Protein 4KQI (pdb70)

Structure (mmCIF, N/CA/C/O backbone):
data_4KQI
#
_entry.id   4KQI
#
_cell.length_a   46.753
_cell.length_b   71.278
_cell.length_c   89.444
_cell.angle_alpha   90.000
_cell.angle_beta   90.000
_cell.angle_gamma   90.000
#
_symmetry.space_group_name_H-M   'P 2 21 21'
#
loop_
_entity.id
_entity.type
_entity.pdbx_description
1 polymer 'Nicotinate-nucleotide--dimethylbenzimidazole phosphoribosyltransferase'
2 non-polymer "ALPHA-RIBAZOLE-5'-PHOSPHATE"
3 non-polymer 1,2-ETHANEDIOL
4 non-polymer 'NICOTINIC ACID'
5 water water
#
loop_
_atom_site.group_PDB
_atom_site.id
_atom_site.type_symbol
_atom_site.label_atom_id
_atom_site.label_alt_id
_atom_site.label_comp_id
_atom_site.label_asym_id
_atom_site.label_entity_id
_atom_site.label_seq_id
_atom_site.pdbx_PDB_ins_code
_atom_site.Cartn_x
_atom_site.Cartn_y
_atom_site.Cartn_z
_atom_site.occupancy
_atom_site.B_iso_or_equiv
_atom_site.auth_seq_id
_atom_site.auth_comp_id
_atom_site.auth_asym_id
_atom_site.auth_atom_id
_atom_site.pdbx_PDB_model_num
ATOM 1 N N . THR A 1 3 ? 64.785 23.104 35.429 1.00 42.37 3 THR A N 1
ATOM 2 C CA . THR A 1 3 ? 63.502 22.377 35.266 1.00 31.88 3 THR A CA 1
ATOM 3 C C . THR A 1 3 ? 62.607 22.984 34.182 1.00 29.69 3 THR A C 1
ATOM 4 O O . THR A 1 3 ? 62.791 24.152 33.838 1.00 27.93 3 THR A O 1
ATOM 8 N N . LEU A 1 4 ? 61.556 22.269 33.798 1.00 28.75 4 LEU A N 1
ATOM 9 C CA . LEU A 1 4 ? 60.779 22.738 32.632 1.00 28.43 4 LEU A CA 1
ATOM 10 C C . LEU A 1 4 ? 59.850 23.844 33.154 1.00 29.59 4 LEU A C 1
ATOM 11 O O . LEU A 1 4 ? 59.665 24.883 32.499 1.00 24.37 4 LEU A O 1
ATOM 16 N N . HIS A 1 5 ? 59.307 23.742 34.364 1.00 27.68 5 HIS A N 1
ATOM 17 C CA . HIS A 1 5 ? 58.530 24.807 34.964 1.00 27.24 5 HIS A CA 1
ATOM 18 C C . HIS A 1 5 ? 59.318 26.153 35.050 1.00 22.70 5 HIS A C 1
ATOM 19 O O . HIS A 1 5 ? 58.798 27.233 34.717 1.00 23.53 5 HIS A O 1
ATOM 26 N N . ALA A 1 6 ? 60.563 26.085 35.480 1.00 22.89 6 ALA A N 1
ATOM 27 C CA . ALA A 1 6 ? 61.440 27.225 35.565 1.00 20.53 6 ALA A CA 1
ATOM 28 C C . ALA A 1 6 ? 61.752 27.767 34.186 1.00 21.17 6 ALA A C 1
ATOM 29 O O . ALA A 1 6 ? 61.826 29.018 34.083 1.00 21.29 6 ALA A O 1
ATOM 31 N N . LEU A 1 7 ? 61.939 26.911 33.190 1.00 19.69 7 LEU A N 1
ATOM 32 C CA . LEU A 1 7 ? 62.241 27.395 31.837 1.00 20.89 7 LEU A CA 1
ATOM 33 C C . LEU A 1 7 ? 61.063 28.224 31.354 1.00 19.31 7 LEU A C 1
ATOM 34 O O . LEU A 1 7 ? 61.230 29.351 30.843 1.00 18.99 7 LEU A O 1
ATOM 39 N N . LEU A 1 8 ? 59.852 27.758 31.541 1.00 16.59 8 LEU A N 1
ATOM 40 C CA . LEU A 1 8 ? 58.691 28.363 31.007 1.00 20.56 8 LEU A CA 1
ATOM 41 C C . LEU A 1 8 ? 58.482 29.686 31.690 1.00 17.85 8 LEU A C 1
ATOM 42 O O . LEU A 1 8 ? 58.210 30.724 31.085 1.00 21.78 8 LEU A O 1
ATOM 47 N N . ARG A 1 9 ? 58.656 29.702 33.012 1.00 17.71 9 ARG A N 1
ATOM 48 C CA . ARG A 1 9 ? 58.515 30.886 33.845 1.00 21.08 9 ARG A CA 1
ATOM 49 C C . ARG A 1 9 ? 59.475 32.004 33.404 1.00 21.24 9 ARG A C 1
ATOM 50 O O . ARG A 1 9 ? 59.107 33.191 33.478 1.00 23.70 9 ARG A O 1
ATOM 58 N N . ASP A 1 10 ? 60.682 31.634 33.019 1.00 17.54 10 ASP A N 1
ATOM 59 C CA . ASP A 1 10 ? 61.780 32.582 32.754 1.00 17.82 10 ASP A CA 1
ATOM 60 C C . ASP A 1 10 ? 61.904 33.050 31.296 1.00 15.64 10 ASP A C 1
ATOM 61 O O . ASP A 1 10 ? 62.814 33.756 30.929 1.00 15.66 10 ASP A O 1
ATOM 66 N N . ILE A 1 11 ? 60.904 32.748 30.472 1.00 13.80 11 ILE A N 1
ATOM 67 C CA . ILE A 1 11 ? 60.946 33.286 29.087 1.00 12.38 11 ILE A CA 1
ATOM 68 C C . ILE A 1 11 ? 60.739 34.801 29.266 1.00 12.23 11 ILE A C 1
ATOM 69 O O . ILE A 1 11 ? 59.772 35.243 29.872 1.00 13.75 11 ILE A O 1
ATOM 74 N N . PRO A 1 12 ? 61.599 35.616 28.629 1.00 11.51 12 PRO A N 1
ATOM 75 C CA . PRO A 1 12 ? 61.474 37.039 28.817 1.00 10.82 12 PRO A CA 1
ATOM 76 C C . PRO A 1 12 ? 60.349 37.659 28.061 1.00 11.05 12 PRO A C 1
ATOM 77 O O . PRO A 1 12 ? 59.968 37.179 26.989 1.00 11.24 12 PRO A O 1
ATOM 81 N N . ALA A 1 13 ? 59.746 38.740 28.548 1.00 12.76 13 ALA A N 1
ATOM 82 C CA . ALA A 1 13 ? 58.861 39.569 27.834 1.00 11.34 13 ALA A CA 1
ATOM 83 C C . ALA A 1 13 ? 59.658 40.266 26.698 1.00 10.54 13 ALA A C 1
ATOM 84 O O . ALA A 1 13 ? 60.860 40.566 26.865 1.00 10.80 13 ALA A O 1
ATOM 86 N N . PRO A 1 14 ? 59.065 40.664 25.605 1.00 10.00 14 PRO A N 1
ATOM 87 C CA . PRO A 1 14 ? 59.710 41.553 24.652 1.00 9.87 14 PRO A CA 1
ATOM 88 C C . PRO A 1 14 ? 60.015 42.898 25.228 1.00 11.13 14 PRO A C 1
ATOM 89 O O . PRO A 1 14 ? 59.377 43.369 26.185 1.00 12.85 14 PRO A O 1
ATOM 93 N N . ASP A 1 15 ? 61.028 43.563 24.711 1.00 10.53 15 ASP A N 1
ATOM 94 C CA . ASP A 1 15 ? 61.586 44.792 25.242 1.00 9.93 15 ASP A CA 1
ATOM 95 C C . ASP A 1 15 ? 60.903 45.954 24.567 1.00 11.78 15 ASP A C 1
ATOM 96 O O . ASP A 1 15 ? 61.224 46.334 23.425 1.00 11.21 15 ASP A O 1
ATOM 101 N N . ALA A 1 16 ? 59.948 46.572 25.266 1.00 11.78 16 ALA A N 1
ATOM 102 C CA . ALA A 1 16 ? 59.232 47.664 24.683 1.00 12.04 16 ALA A CA 1
ATOM 103 C C . ALA A 1 16 ? 60.040 48.885 24.394 1.00 11.11 16 ALA A C 1
ATOM 104 O O . ALA A 1 16 ? 59.804 49.579 23.399 1.00 11.91 16 ALA A O 1
ATOM 106 N N . GLU A 1 17 ? 61.069 49.116 25.202 1.00 11.37 17 GLU A N 1
ATOM 107 C CA . GLU A 1 17 ? 61.903 50.285 24.949 1.00 12.40 17 GLU A CA 1
ATOM 108 C C . GLU A 1 17 ? 62.678 50.157 23.670 1.00 10.54 17 GLU A C 1
ATOM 109 O O . GLU A 1 17 ? 62.817 51.069 22.899 1.00 12.15 17 GLU A O 1
ATOM 115 N N . ALA A 1 18 ? 63.230 48.954 23.499 1.00 11.27 18 ALA A N 1
ATOM 116 C CA . ALA A 1 18 ? 63.975 48.689 22.268 1.00 10.62 18 ALA A CA 1
ATOM 117 C C . ALA A 1 18 ? 63.142 48.809 21.014 1.00 11.00 18 ALA A C 1
ATOM 118 O O . ALA A 1 18 ? 63.490 49.307 19.962 1.00 11.79 18 ALA A O 1
ATOM 120 N N . MET A 1 19 ? 61.893 48.324 21.142 1.00 10.96 19 MET A N 1
ATOM 121 C CA . MET A 1 19 ? 60.939 48.429 20.062 1.00 10.71 19 MET A CA 1
ATOM 122 C C . MET A 1 19 ? 60.595 49.872 19.705 1.00 11.71 19 MET A C 1
ATOM 123 O O . MET A 1 19 ? 60.479 50.252 18.555 1.00 12.88 19 MET A O 1
ATOM 128 N N . ALA A 1 20 ? 60.414 50.694 20.735 1.00 12.82 20 ALA A N 1
ATOM 129 C CA . ALA A 1 20 ? 60.121 52.122 20.489 1.00 14.87 20 ALA A CA 1
ATOM 130 C C . ALA A 1 20 ? 61.318 52.808 19.844 1.00 13.41 20 ALA A C 1
ATOM 131 O O . ALA A 1 20 ? 61.115 53.551 18.910 1.00 16.29 20 ALA A O 1
ATOM 133 N N . ARG A 1 21 ? 62.522 52.497 20.263 1.00 13.55 21 ARG A N 1
ATOM 134 C CA . ARG A 1 21 ? 63.697 53.016 19.647 1.00 14.78 21 ARG A CA 1
ATOM 135 C C . ARG A 1 21 ? 63.796 52.558 18.182 1.00 16.35 21 ARG A C 1
ATOM 136 O O . ARG A 1 21 ? 64.070 53.354 17.240 1.00 17.42 21 ARG A O 1
ATOM 144 N N . ALA A 1 22 ? 63.512 51.272 17.925 1.00 14.40 22 ALA A N 1
ATOM 145 C CA . ALA A 1 22 ? 63.517 50.840 16.543 1.00 13.60 22 ALA A CA 1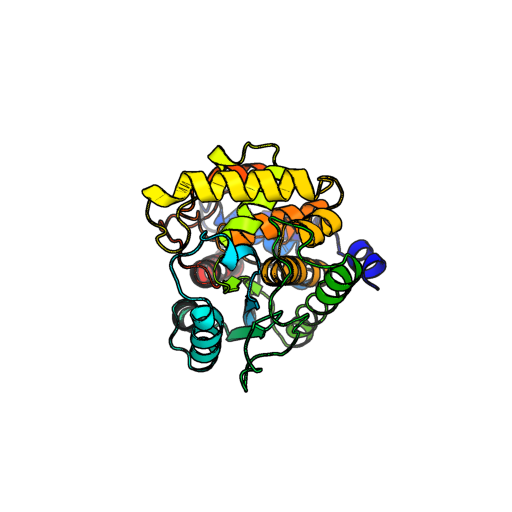
ATOM 146 C C . ALA A 1 22 ? 62.477 51.519 15.678 1.00 13.91 22 ALA A C 1
ATOM 147 O O . ALA A 1 22 ? 62.746 51.894 14.495 1.00 13.44 22 ALA A O 1
ATOM 149 N N . GLN A 1 23 ? 61.250 51.672 16.147 1.00 12.84 23 GLN A N 1
ATOM 150 C CA . GLN A 1 23 ? 60.196 52.338 15.391 1.00 14.67 23 GLN A CA 1
ATOM 151 C C . GLN A 1 23 ? 60.575 53.810 15.073 1.00 17.14 23 GLN A C 1
ATOM 152 O O . GLN A 1 23 ? 60.385 54.216 13.909 1.00 17.69 23 GLN A O 1
ATOM 158 N N . GLN A 1 24 ? 61.175 54.460 16.046 1.00 16.56 24 GLN A N 1
ATOM 159 C CA . GLN A 1 24 ? 61.506 55.858 15.737 1.00 21.31 24 GLN A CA 1
ATOM 160 C C . GLN A 1 24 ? 62.599 55.907 14.686 1.00 21.28 24 GLN A C 1
ATOM 161 O O . GLN A 1 24 ? 62.545 56.738 13.725 1.00 24.58 24 GLN A O 1
ATOM 167 N N . HIS A 1 25 ? 63.561 55.018 14.789 1.00 19.16 25 HIS A N 1
ATOM 168 C CA . HIS A 1 25 ? 64.559 54.885 13.758 1.00 20.12 25 HIS A CA 1
ATOM 169 C C . HIS A 1 25 ? 64.004 54.669 12.378 1.00 20.71 25 HIS A C 1
ATOM 170 O O . HIS A 1 25 ? 64.370 55.322 11.445 1.00 22.88 25 HIS A O 1
ATOM 177 N N . ILE A 1 26 ? 63.106 53.751 12.232 1.00 17.99 26 ILE A N 1
ATOM 178 C CA . ILE A 1 26 ? 62.467 53.373 10.963 1.00 18.36 26 ILE A CA 1
ATOM 179 C C . ILE A 1 26 ? 61.699 54.488 10.323 1.00 24.18 26 ILE A C 1
ATOM 180 O O . ILE A 1 26 ? 61.656 54.637 9.100 1.00 23.31 26 ILE A O 1
ATOM 185 N N . ASP A 1 27 ? 60.955 55.171 11.158 1.00 22.82 27 ASP A N 1
ATOM 186 C CA . ASP A 1 27 ? 60.105 56.237 10.606 1.00 24.11 27 ASP A CA 1
ATOM 187 C C . ASP A 1 27 ? 60.898 57.379 10.001 1.00 26.13 27 ASP A C 1
ATOM 188 O O . ASP A 1 27 ? 60.329 58.021 9.086 1.00 26.75 27 ASP A O 1
ATOM 193 N N . GLY A 1 28 ? 62.178 57.486 10.335 1.00 23.72 28 GLY A N 1
ATOM 194 C CA . GLY A 1 28 ? 63.138 58.514 9.926 1.00 27.03 28 GLY A CA 1
ATOM 195 C C . GLY A 1 28 ? 63.919 58.050 8.721 1.00 27.60 28 GLY A C 1
ATOM 196 O O . GLY A 1 28 ? 64.586 58.874 8.069 1.00 30.51 28 GLY A O 1
ATOM 197 N N . LEU A 1 29 ? 63.664 56.841 8.232 1.00 26.22 29 LEU A N 1
ATOM 198 C CA . LEU A 1 29 ? 64.412 56.370 7.068 1.00 26.38 29 LEU A CA 1
ATOM 199 C C . LEU A 1 29 ? 63.891 56.976 5.737 1.00 25.43 29 LEU A C 1
ATOM 200 O O . LEU A 1 29 ? 62.753 57.465 5.674 1.00 24.47 29 LEU A O 1
ATOM 205 N N . LEU A 1 30 ? 64.745 56.890 4.711 1.00 27.45 30 LEU A N 1
ATOM 206 C CA . LEU A 1 30 ? 64.554 57.493 3.379 1.00 28.12 30 LEU A CA 1
ATOM 207 C C . LEU A 1 30 ? 63.412 56.919 2.543 1.00 26.73 30 LEU A C 1
ATOM 208 O O . LEU A 1 30 ? 63.615 56.368 1.436 1.00 35.67 30 LEU A O 1
ATOM 213 N N . LYS A 1 31 ? 62.165 57.127 2.967 1.00 22.67 31 LYS A N 1
ATOM 214 C CA . LYS A 1 31 ? 61.010 56.533 2.340 1.00 23.54 31 LYS A CA 1
ATOM 215 C C . LYS A 1 31 ? 59.744 57.151 2.903 1.00 23.19 31 LYS A C 1
ATOM 216 O O . LYS A 1 31 ? 59.844 57.676 4.039 1.00 27.19 31 LYS A O 1
ATOM 222 N N . PRO A 1 32 ? 58.564 56.980 2.273 1.00 26.71 32 PRO A N 1
ATOM 223 C CA . PRO A 1 32 ? 57.333 57.378 2.978 1.00 25.98 32 PRO A CA 1
ATOM 224 C C . PRO A 1 32 ? 57.132 56.517 4.227 1.00 32.72 32 PRO A C 1
ATOM 225 O O . PRO A 1 32 ? 57.255 55.292 4.103 1.00 25.90 32 PRO A O 1
ATOM 229 N N . PRO A 1 33 ? 56.834 57.121 5.397 1.00 27.43 33 PRO A N 1
ATOM 230 C CA . PRO A 1 33 ? 56.418 56.318 6.555 1.00 28.79 33 PRO A CA 1
ATOM 231 C C . PRO A 1 33 ? 55.419 55.197 6.232 1.00 25.51 33 PRO A C 1
ATOM 232 O O . PRO A 1 33 ? 54.391 55.368 5.535 1.00 23.53 33 PRO A O 1
ATOM 236 N N . GLY A 1 34 ? 55.789 54.002 6.685 1.00 23.55 34 GLY A N 1
ATOM 237 C CA . GLY A 1 34 ? 54.978 52.800 6.569 1.00 22.09 34 GLY A CA 1
ATOM 238 C C . GLY A 1 34 ? 55.138 52.056 5.240 1.00 22.65 34 GLY A C 1
ATOM 239 O O . GLY A 1 34 ? 54.590 50.970 5.049 1.00 21.59 34 GLY A O 1
ATOM 240 N N . SER A 1 35 ? 55.900 52.602 4.296 1.00 22.57 35 SER A N 1
ATOM 241 C CA . SER A 1 35 ? 55.812 52.052 2.946 1.00 19.27 35 SER A CA 1
ATOM 242 C C . SER A 1 35 ? 56.546 50.744 2.827 1.00 19.90 35 SER A C 1
ATOM 243 O O . SER A 1 35 ? 56.190 50.041 1.891 1.00 18.39 35 SER A O 1
ATOM 246 N N . LEU A 1 36 ? 57.448 50.367 3.744 1.00 18.30 36 LEU A N 1
ATOM 247 C CA . LEU A 1 36 ? 58.012 49.005 3.680 1.00 21.25 36 LEU A CA 1
ATOM 248 C C . LEU A 1 36 ? 57.206 47.987 4.393 1.00 16.36 36 LEU A C 1
ATOM 249 O O . LEU A 1 36 ? 57.698 46.811 4.587 1.00 17.52 36 LEU A O 1
ATOM 254 N N . GLY A 1 37 ? 56.042 48.383 4.865 1.00 17.25 37 GLY A N 1
ATOM 255 C CA . GLY A 1 37 ? 55.061 47.435 5.211 1.00 17.66 37 GLY A CA 1
ATOM 256 C C . GLY A 1 37 ? 55.593 46.492 6.250 1.00 20.26 37 GLY A C 1
ATOM 257 O O . GLY A 1 37 ? 56.045 46.863 7.321 1.00 17.15 37 GLY A O 1
ATOM 258 N N . ARG A 1 38 ? 55.461 45.204 5.972 1.00 16.54 38 ARG A N 1
ATOM 259 C CA . ARG A 1 38 ? 55.739 44.191 7.009 1.00 14.70 38 ARG A CA 1
ATOM 260 C C . ARG A 1 38 ? 57.183 44.032 7.184 1.00 13.93 38 ARG A C 1
ATOM 261 O O . ARG A 1 38 ? 57.590 43.436 8.217 1.00 14.98 38 ARG A O 1
ATOM 269 N N . LEU A 1 39 ? 58.105 44.497 6.392 1.00 13.37 39 LEU A N 1
ATOM 270 C CA . LEU A 1 39 ? 59.464 44.585 6.730 1.00 13.66 39 LEU A CA 1
ATOM 271 C C . LEU A 1 39 ? 59.713 45.442 7.936 1.00 13.78 39 LEU A C 1
ATOM 272 O O . LEU A 1 39 ? 60.611 45.187 8.749 1.00 13.83 39 LEU A O 1
ATOM 277 N N . GLU A 1 40 ? 59.021 46.563 8.032 1.00 12.46 40 GLU A N 1
ATOM 278 C CA . GLU A 1 40 ? 59.099 47.471 9.143 1.00 12.05 40 GLU A CA 1
ATOM 279 C C . GLU A 1 40 ? 58.627 46.775 10.403 1.00 11.85 40 GLU A C 1
ATOM 280 O O . GLU A 1 40 ? 59.310 46.860 11.443 1.00 11.85 40 GLU A O 1
ATOM 286 N N . THR A 1 41 ? 57.445 46.181 10.364 1.00 11.13 41 THR A N 1
ATOM 287 C CA . THR A 1 41 ? 56.916 45.527 11.539 1.00 11.16 41 THR A CA 1
ATOM 288 C C . THR A 1 41 ? 57.859 44.399 11.961 1.00 11.70 41 THR A C 1
ATOM 289 O O . THR A 1 41 ? 58.014 44.160 13.187 1.00 11.40 41 THR A O 1
ATOM 293 N N . LEU A 1 42 ? 58.415 43.636 11.058 1.00 10.23 42 LEU A N 1
ATOM 294 C CA . LEU A 1 42 ? 59.331 42.551 11.405 1.00 9.84 42 LEU A CA 1
ATOM 295 C C . LEU A 1 42 ? 60.591 43.098 12.058 1.00 10.84 42 LEU A C 1
ATOM 296 O O . LEU A 1 42 ? 61.018 42.539 13.072 1.00 9.45 42 LEU A O 1
ATOM 301 N N . ALA A 1 43 ? 61.154 44.202 11.560 1.00 9.71 43 ALA A N 1
ATOM 302 C CA . ALA A 1 43 ? 62.309 44.752 12.197 1.00 10.31 43 ALA A CA 1
ATOM 303 C C . ALA A 1 43 ? 62.006 45.142 13.657 1.00 9.91 43 ALA A C 1
ATOM 304 O O . ALA A 1 43 ? 62.838 44.931 14.551 1.00 10.38 43 ALA A O 1
ATOM 306 N N . VAL A 1 44 ? 60.864 45.776 13.883 1.00 9.85 44 VAL A N 1
ATOM 307 C CA . VAL A 1 44 ? 60.508 46.165 15.254 1.00 10.01 44 VAL A CA 1
ATOM 308 C C . VAL A 1 44 ? 60.293 44.921 16.120 1.00 8.95 44 VAL A C 1
ATOM 309 O O . VAL A 1 44 ? 60.712 44.865 17.305 1.00 9.98 44 VAL A O 1
ATOM 313 N N . GLN A 1 45 ? 59.640 43.918 15.582 1.00 8.55 45 GLN A N 1
ATOM 314 C CA . GLN A 1 45 ? 59.453 42.649 16.301 1.00 9.84 45 GLN A CA 1
ATOM 315 C C . GLN A 1 45 ? 60.765 42.069 16.762 1.00 8.48 45 GLN A C 1
ATOM 316 O O . GLN A 1 45 ? 60.961 41.690 17.924 1.00 8.94 45 GLN A O 1
ATOM 322 N N . LEU A 1 46 ? 61.738 41.995 15.861 1.00 8.95 46 LEU A N 1
ATOM 323 C CA . LEU A 1 46 ? 63.083 41.483 16.141 1.00 8.76 46 LEU A CA 1
ATOM 324 C C . LEU A 1 46 ? 63.759 42.402 17.178 1.00 10.35 46 LEU A C 1
ATOM 325 O O . LEU A 1 46 ? 64.355 41.864 18.122 1.00 8.87 46 LEU A O 1
ATOM 330 N N . ALA A 1 47 ? 63.599 43.709 17.089 1.00 9.04 47 ALA A N 1
ATOM 331 C CA . ALA A 1 47 ? 64.262 44.588 18.050 1.00 9.45 47 ALA A CA 1
ATOM 332 C C . ALA A 1 47 ? 63.831 44.315 19.445 1.00 9.94 47 ALA A C 1
ATOM 333 O O . ALA A 1 47 ? 64.608 44.605 20.416 1.00 11.14 47 ALA A O 1
ATOM 335 N N . GLY A 1 48 ? 62.603 43.855 19.626 1.00 9.77 48 GLY A N 1
ATOM 336 C CA . GLY A 1 48 ? 62.183 43.564 20.970 1.00 9.91 48 GLY A CA 1
ATOM 337 C C . GLY A 1 48 ? 62.599 42.265 21.531 1.00 9.92 48 GLY A C 1
ATOM 338 O O . GLY A 1 48 ? 62.337 41.981 22.712 1.00 10.46 48 GLY A O 1
ATOM 339 N N . MET A 1 49 ? 63.232 41.372 20.792 1.00 8.85 49 MET A N 1
ATOM 340 C CA . MET A 1 49 ? 63.629 40.047 21.263 1.00 8.16 49 MET A CA 1
ATOM 341 C C . MET A 1 49 ? 64.957 40.174 22.041 1.00 8.24 49 MET A C 1
ATOM 342 O O . MET A 1 49 ? 65.968 40.578 21.450 1.00 9.13 49 MET A O 1
ATOM 347 N N . PRO A 1 50 ? 64.979 39.930 23.352 1.00 8.68 50 PRO A N 1
ATOM 348 C CA . PRO A 1 50 ? 66.172 40.275 24.156 1.00 9.58 50 PRO A CA 1
ATOM 349 C C . PRO A 1 50 ? 67.450 39.624 23.753 1.00 9.91 50 PRO A C 1
ATOM 350 O O . PRO A 1 50 ? 68.534 40.221 24.005 1.00 11.42 50 PRO A O 1
ATOM 354 N N . GLY A 1 51 ? 67.420 38.494 23.111 1.00 8.84 51 GLY A N 1
ATOM 355 C CA . GLY A 1 51 ? 68.643 37.862 22.665 1.00 8.73 51 GLY A CA 1
ATOM 356 C C . GLY A 1 51 ? 69.275 38.585 21.499 1.00 9.66 51 GLY A C 1
ATOM 357 O O . GLY A 1 51 ? 70.438 38.214 21.189 1.00 10.52 51 GLY A O 1
ATOM 358 N N . LEU A 1 52 ? 68.606 39.493 20.827 1.00 8.61 52 LEU A N 1
ATOM 359 C CA . LEU A 1 52 ? 69.148 40.284 19.741 1.00 8.74 52 LEU A CA 1
ATOM 360 C C . LEU A 1 52 ? 69.728 41.582 20.265 1.00 10.22 52 LEU A C 1
ATOM 361 O O . LEU A 1 52 ? 70.119 42.394 19.406 1.00 12.61 52 LEU A O 1
ATOM 366 N N . ASN A 1 53 ? 69.753 41.807 21.578 1.00 11.73 53 ASN A N 1
ATOM 367 C CA . ASN A 1 53 ? 70.631 42.923 22.055 1.00 13.96 53 ASN A CA 1
ATOM 368 C C . ASN A 1 53 ? 70.115 44.260 21.580 1.00 16.07 53 ASN A C 1
ATOM 369 O O . ASN A 1 53 ? 70.873 45.223 21.196 1.00 19.73 53 ASN A O 1
ATOM 374 N N . GLY A 1 54 ? 68.821 44.413 21.458 1.00 13.67 54 GLY A N 1
ATOM 375 C CA . GLY A 1 54 ? 68.201 45.700 21.269 1.00 15.80 54 GLY A CA 1
ATOM 376 C C . GLY A 1 54 ? 68.161 46.193 19.893 1.00 17.14 54 GLY A C 1
ATOM 377 O O . GLY A 1 54 ? 67.868 47.369 19.670 1.00 19.28 54 GLY A O 1
ATOM 378 N N . THR A 1 55 ? 68.454 45.350 18.900 1.00 16.53 55 THR A N 1
ATOM 379 C CA . THR A 1 55 ? 68.486 45.815 17.517 1.00 18.73 55 THR A CA 1
ATOM 380 C C . THR A 1 55 ? 68.118 44.627 16.635 1.00 15.54 55 THR A C 1
ATOM 381 O O . THR A 1 55 ? 68.500 43.491 16.957 1.00 17.73 55 THR A O 1
ATOM 385 N N . PRO A 1 56 ? 67.542 44.869 15.449 1.00 14.05 56 PRO A N 1
ATOM 386 C CA . PRO A 1 56 ? 67.350 43.776 14.525 1.00 14.51 56 PRO A CA 1
ATOM 387 C C . PRO A 1 56 ? 68.631 43.315 13.914 1.00 13.08 56 PRO A C 1
ATOM 388 O O . PRO A 1 56 ? 69.347 44.134 13.282 1.00 16.22 56 PRO A O 1
ATOM 392 N N . GLN A 1 57 ? 69.039 42.100 14.121 1.00 12.05 57 GLN A N 1
ATOM 393 C CA . GLN A 1 57 ? 70.271 41.603 13.567 1.00 12.30 57 GLN A CA 1
ATOM 394 C C . GLN A 1 57 ? 70.187 40.112 13.426 1.00 13.08 57 GLN A C 1
ATOM 395 O O . GLN A 1 57 ? 69.405 39.504 14.039 1.00 12.16 57 GLN A O 1
ATOM 401 N N . VAL A 1 58 ? 70.989 39.575 12.523 1.00 13.34 58 VAL A N 1
ATOM 402 C CA . VAL A 1 58 ? 71.155 38.164 12.279 1.00 12.49 58 VAL A CA 1
ATOM 403 C C . VAL A 1 58 ? 72.622 37.818 12.265 1.00 15.01 58 VAL A C 1
ATOM 404 O O . VAL A 1 58 ? 73.396 38.394 11.482 1.00 18.40 58 VAL A O 1
ATOM 408 N N . GLY A 1 59 ? 72.956 36.874 13.081 1.00 12.74 59 GLY A N 1
ATOM 409 C CA . GLY A 1 59 ? 74.317 36.294 13.052 1.00 14.00 59 GLY A CA 1
ATOM 410 C C . GLY A 1 59 ? 74.273 34.943 12.359 1.00 13.45 59 GLY A C 1
ATOM 411 O O . GLY A 1 59 ? 73.980 34.873 11.176 1.00 14.91 59 GLY A O 1
ATOM 412 N N . GLU A 1 60 ? 74.551 33.880 13.070 1.00 13.47 60 GLU A N 1
ATOM 413 C CA . GLU A 1 60 ? 74.441 32.548 12.576 1.00 11.40 60 GLU A CA 1
ATOM 414 C C . GLU A 1 60 ? 72.972 32.075 12.579 1.00 10.26 60 GLU A C 1
ATOM 415 O O . GLU A 1 60 ? 72.158 32.513 13.407 1.00 10.62 60 GLU A O 1
ATOM 421 N N . LYS A 1 61 ? 72.692 31.153 11.690 1.00 9.98 61 LYS A N 1
ATOM 422 C CA . LYS A 1 61 ? 71.342 30.635 11.423 1.00 9.81 61 LYS A CA 1
ATOM 423 C C . LYS A 1 61 ? 71.355 29.154 11.473 1.00 10.17 61 LYS A C 1
ATOM 424 O O . LYS A 1 61 ? 72.276 28.488 10.932 1.00 11.37 61 LYS A O 1
ATOM 430 N N . ALA A 1 62 ? 70.322 28.574 12.073 1.00 9.40 62 ALA A N 1
ATOM 431 C CA . ALA A 1 62 ? 70.219 27.149 12.242 1.00 9.32 62 ALA A CA 1
ATOM 432 C C . ALA A 1 62 ? 68.834 26.618 11.948 1.00 9.16 62 ALA A C 1
ATOM 433 O O . ALA A 1 62 ? 67.882 27.216 12.538 1.00 11.47 62 ALA A O 1
ATOM 435 N N . VAL A 1 63 ? 68.674 25.613 11.130 1.00 8.62 63 VAL A N 1
ATOM 436 C CA . VAL A 1 63 ? 67.395 24.992 10.915 1.00 8.96 63 VAL A CA 1
ATOM 437 C C . VAL A 1 63 ? 67.442 23.649 11.619 1.00 9.60 63 VAL A C 1
ATOM 438 O O . VAL A 1 63 ? 68.285 22.817 11.331 1.00 10.59 63 VAL A O 1
ATOM 442 N N . LEU A 1 64 ? 66.551 23.405 12.565 1.00 9.20 64 LEU A N 1
ATOM 443 C CA . LEU A 1 64 ? 66.539 22.192 13.409 1.00 9.17 64 LEU A CA 1
ATOM 444 C C . LEU A 1 64 ? 65.460 21.297 12.889 1.00 10.21 64 LEU A C 1
ATOM 445 O O . LEU A 1 64 ? 64.244 21.695 12.909 1.00 10.82 64 LEU A O 1
ATOM 450 N N . VAL A 1 65 ? 65.774 20.111 12.374 1.00 9.33 65 VAL A N 1
ATOM 451 C CA . VAL A 1 65 ? 64.866 19.236 11.704 1.00 9.48 65 VAL A CA 1
ATOM 452 C C . VAL A 1 65 ? 64.662 18.025 12.606 1.00 10.80 65 VAL A C 1
ATOM 453 O O . VAL A 1 65 ? 65.564 17.222 12.846 1.00 10.79 65 VAL A O 1
ATOM 457 N N . MET A 1 66 ? 63.446 17.888 13.130 1.00 10.05 66 MET A N 1
ATOM 458 C CA . MET A 1 66 ? 63.129 16.886 14.155 1.00 10.83 66 MET A CA 1
ATOM 459 C C . MET A 1 66 ? 62.558 15.684 13.519 1.00 11.55 66 MET A C 1
ATOM 460 O O . MET A 1 66 ? 61.530 15.775 12.835 1.00 13.80 66 MET A O 1
ATOM 465 N N . CYS A 1 67 ? 63.124 14.494 13.692 1.00 11.78 67 CYS A N 1
ATOM 466 C CA . CYS A 1 67 ? 62.790 13.337 12.945 1.00 12.38 67 CYS A CA 1
ATOM 467 C C . CYS A 1 67 ? 62.288 12.148 13.795 1.00 12.23 67 CYS A C 1
ATOM 468 O O . CYS A 1 67 ? 62.921 11.821 14.798 1.00 13.13 67 CYS A O 1
ATOM 471 N N . ALA A 1 68 ? 61.149 11.558 13.446 1.00 11.80 68 ALA A N 1
ATOM 472 C CA . ALA A 1 68 ? 60.570 10.477 14.218 1.00 11.75 68 ALA A CA 1
ATOM 473 C C . ALA A 1 68 ? 59.594 9.686 13.420 1.00 14.04 68 ALA A C 1
ATOM 474 O O . ALA A 1 68 ? 59.003 10.227 12.492 1.00 14.28 68 ALA A O 1
ATOM 476 N N . ASP A 1 69 ? 59.383 8.435 13.842 1.00 12.60 69 ASP A N 1
ATOM 477 C CA . ASP A 1 69 ? 58.324 7.606 13.339 1.00 12.88 69 ASP A CA 1
ATOM 478 C C . ASP A 1 69 ? 57.131 7.531 14.235 1.00 12.53 69 ASP A C 1
ATOM 479 O O . ASP A 1 69 ? 57.159 7.891 15.417 1.00 12.90 69 ASP A O 1
ATOM 484 N N . HIS A 1 70 ? 56.027 7.114 13.660 1.00 14.47 70 HIS A N 1
ATOM 485 C CA . HIS A 1 70 ? 54.695 7.164 14.302 1.00 13.32 70 HIS A CA 1
ATOM 486 C C . HIS A 1 70 ? 53.987 5.833 14.217 1.00 13.84 70 HIS A C 1
ATOM 487 O O . HIS A 1 70 ? 53.842 5.287 13.133 1.00 14.88 70 HIS A O 1
ATOM 494 N N . GLY A 1 71 ? 53.468 5.383 15.315 1.00 14.53 71 GLY A N 1
ATOM 495 C CA . GLY A 1 71 ? 52.684 4.146 15.333 1.00 14.09 71 GLY A CA 1
ATOM 496 C C . GLY A 1 71 ? 51.497 4.211 14.457 1.00 15.45 71 GLY A C 1
ATOM 497 O O . GLY A 1 71 ? 51.113 3.163 13.895 1.00 16.96 71 GLY A O 1
ATOM 498 N N . VAL A 1 72 ? 50.875 5.375 14.323 1.00 14.73 72 VAL A N 1
ATOM 499 C CA . VAL A 1 72 ? 49.631 5.497 13.515 1.00 15.82 72 VAL A CA 1
ATOM 500 C C . VAL A 1 72 ? 49.912 5.204 12.048 1.00 16.18 72 VAL A C 1
ATOM 501 O O . VAL A 1 72 ? 48.957 5.010 11.278 1.00 17.00 72 VAL A O 1
ATOM 505 N N . TRP A 1 73 ? 51.159 5.128 11.584 1.00 16.56 73 TRP A N 1
ATOM 506 C CA . TRP A 1 73 ? 51.443 4.644 10.246 1.00 16.94 73 TRP A CA 1
ATOM 507 C C . TRP A 1 73 ? 50.744 3.310 9.962 1.00 18.97 73 TRP A C 1
ATOM 508 O O . TRP A 1 73 ? 50.313 3.080 8.824 1.00 21.44 73 TRP A O 1
ATOM 519 N N . ASP A 1 74 ? 50.499 2.489 10.969 1.00 18.97 74 ASP A N 1
ATOM 520 C CA . ASP A 1 74 ? 49.909 1.159 10.802 1.00 20.62 74 ASP A CA 1
ATOM 521 C C . ASP A 1 74 ? 48.438 1.310 10.442 1.00 23.25 74 ASP A C 1
ATOM 522 O O . ASP A 1 74 ? 47.792 0.291 10.082 1.00 24.39 74 ASP A O 1
ATOM 527 N N . GLU A 1 75 ? 47.823 2.494 10.562 1.00 21.02 75 GLU A N 1
ATOM 528 C CA . GLU A 1 75 ? 46.394 2.719 10.295 1.00 20.66 75 GLU A CA 1
ATOM 529 C C . GLU A 1 75 ? 46.165 2.984 8.793 1.00 21.39 75 GLU A C 1
ATOM 530 O O . GLU A 1 75 ? 45.056 3.284 8.364 1.00 22.95 75 GLU A O 1
ATOM 536 N N . GLY A 1 76 ? 47.223 3.050 7.986 1.00 22.01 76 GLY A N 1
ATOM 537 C CA . GLY A 1 76 ? 47.044 3.233 6.539 1.00 23.47 76 GLY A CA 1
ATOM 538 C C . GLY A 1 76 ? 46.958 4.676 6.075 1.00 24.09 76 GLY A C 1
ATOM 539 O O . GLY A 1 76 ? 46.432 5.015 5.035 1.00 23.08 76 GLY A O 1
ATOM 540 N N . VAL A 1 77 ? 47.443 5.604 6.914 1.00 21.71 77 VAL A N 1
ATOM 541 C CA . VAL A 1 77 ? 47.281 7.038 6.681 1.00 22.71 77 VAL A CA 1
ATOM 542 C C . VAL A 1 77 ? 48.423 7.684 5.862 1.00 22.45 77 VAL A C 1
ATOM 543 O O . VAL A 1 77 ? 48.388 8.900 5.672 1.00 20.21 77 VAL A O 1
ATOM 547 N N . ALA A 1 78 ? 49.460 6.922 5.520 1.00 20.91 78 ALA A N 1
ATOM 548 C CA . ALA A 1 78 ? 50.631 7.440 4.777 1.00 21.25 78 ALA A CA 1
ATOM 549 C C . ALA A 1 78 ? 50.988 6.531 3.612 1.00 24.66 78 ALA A C 1
ATOM 550 O O . ALA A 1 78 ? 51.033 5.325 3.793 1.00 28.67 78 ALA A O 1
ATOM 552 N N . VAL A 1 79 ? 51.306 7.067 2.432 1.00 24.31 79 VAL A N 1
ATOM 553 C CA . VAL A 1 79 ? 51.610 6.237 1.265 1.00 30.93 79 VAL A CA 1
ATOM 554 C C . VAL A 1 79 ? 53.068 5.814 1.272 1.00 32.49 79 VAL A C 1
ATOM 555 O O . VAL A 1 79 ? 53.444 4.814 0.659 1.00 36.35 79 VAL A O 1
ATOM 559 N N . SER A 1 80 ? 53.933 6.596 1.909 1.00 34.14 80 SER A N 1
ATOM 560 C CA . SER A 1 80 ? 55.364 6.299 1.859 1.00 34.45 80 SER A CA 1
ATOM 561 C C . SER A 1 80 ? 55.674 5.177 2.872 1.00 39.39 80 SER A C 1
ATOM 562 O O . SER A 1 80 ? 55.111 5.176 3.976 1.00 33.03 80 SER A O 1
ATOM 565 N N . PRO A 1 81 ? 56.522 4.192 2.533 1.00 32.51 81 PRO A N 1
ATOM 566 C CA . PRO A 1 81 ? 56.949 3.193 3.531 1.00 33.49 81 PRO A CA 1
ATOM 567 C C . PRO A 1 81 ? 57.656 3.826 4.741 1.00 25.96 81 PRO A C 1
ATOM 568 O O . PRO A 1 81 ? 58.278 4.890 4.616 1.00 28.25 81 PRO A O 1
ATOM 572 N N . LYS A 1 82 ? 57.624 3.156 5.892 1.00 28.65 82 LYS A N 1
ATOM 573 C CA . LYS A 1 82 ? 58.133 3.743 7.131 1.00 28.13 82 LYS A CA 1
ATOM 574 C C . LYS A 1 82 ? 59.608 4.053 7.097 1.00 25.19 82 LYS A C 1
ATOM 575 O O . LYS A 1 82 ? 59.998 5.131 7.558 1.00 22.61 82 LYS A O 1
ATOM 581 N N . ILE A 1 83 ? 60.399 3.198 6.425 1.00 26.35 83 ILE A N 1
ATOM 582 C CA . ILE A 1 83 ? 61.836 3.461 6.363 1.00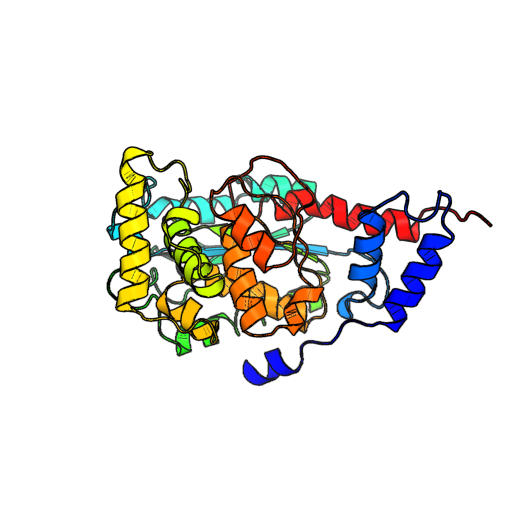 24.70 83 ILE A CA 1
ATOM 583 C C . ILE A 1 83 ? 62.243 4.749 5.671 1.00 20.40 83 ILE A C 1
ATOM 584 O O . ILE A 1 83 ? 63.384 5.139 5.866 1.00 21.51 83 ILE A O 1
ATOM 589 N N . VAL A 1 84 ? 61.339 5.400 4.927 1.00 21.32 84 VAL A N 1
ATOM 590 C CA . VAL A 1 84 ? 61.677 6.649 4.290 1.00 22.97 84 VAL A CA 1
ATOM 591 C C . VAL A 1 84 ? 62.124 7.657 5.352 1.00 19.47 84 VAL A C 1
ATOM 592 O O . VAL A 1 84 ? 62.937 8.504 5.067 1.00 19.80 84 VAL A O 1
ATOM 596 N N . THR A 1 85 ? 61.562 7.644 6.561 1.00 19.97 85 THR A N 1
ATOM 597 C CA . THR A 1 85 ? 62.049 8.576 7.571 1.00 18.14 85 THR A CA 1
ATOM 598 C C . THR A 1 85 ? 63.561 8.440 7.760 1.00 17.16 85 THR A C 1
ATOM 599 O O . THR A 1 85 ? 64.305 9.400 7.788 1.00 16.92 85 THR A O 1
ATOM 603 N N . ALA A 1 86 ? 64.051 7.230 7.996 1.00 17.96 86 ALA A N 1
ATOM 604 C CA . ALA A 1 86 ? 65.443 6.961 8.224 1.00 16.65 86 ALA A CA 1
ATOM 605 C C . ALA A 1 86 ? 66.318 7.247 7.023 1.00 15.45 86 ALA A C 1
ATOM 606 O O . ALA A 1 86 ? 67.394 7.811 7.193 1.00 17.62 86 ALA A O 1
ATOM 608 N N . ILE A 1 87 ? 65.784 6.933 5.859 1.00 17.54 87 ILE A N 1
ATOM 609 C CA . ILE A 1 87 ? 66.576 7.193 4.633 1.00 19.94 87 ILE A CA 1
ATOM 610 C C . ILE A 1 87 ? 66.766 8.701 4.407 1.00 17.54 87 ILE A C 1
ATOM 611 O O . ILE A 1 87 ? 67.889 9.195 4.183 1.00 17.80 87 ILE A O 1
ATOM 616 N N . GLN A 1 88 ? 65.662 9.417 4.627 1.00 19.72 88 GLN A N 1
ATOM 617 C CA . GLN A 1 88 ? 65.739 10.851 4.419 1.00 18.35 88 GLN A CA 1
ATOM 618 C C . GLN A 1 88 ? 66.498 11.554 5.524 1.00 15.89 88 GLN A C 1
ATOM 619 O O . GLN A 1 88 ? 67.253 12.515 5.236 1.00 16.54 88 GLN A O 1
ATOM 625 N N . ALA A 1 89 ? 66.506 11.038 6.771 1.00 14.41 89 ALA A N 1
ATOM 626 C CA . ALA A 1 89 ? 67.365 11.622 7.800 1.00 16.49 89 ALA A CA 1
ATOM 627 C C . ALA A 1 89 ? 68.842 11.483 7.478 1.00 15.35 89 ALA A C 1
ATOM 628 O O . ALA A 1 89 ? 69.637 12.402 7.650 1.00 16.82 89 ALA A O 1
ATOM 630 N N . ALA A 1 90 ? 69.219 10.288 6.975 1.00 17.73 90 ALA A N 1
ATOM 631 C CA . ALA A 1 90 ? 70.587 10.108 6.511 1.00 19.30 90 ALA A CA 1
ATOM 632 C C . ALA A 1 90 ? 70.972 10.984 5.327 1.00 19.47 90 ALA A C 1
ATOM 633 O O . ALA A 1 90 ? 72.035 11.604 5.295 1.00 20.51 90 ALA A O 1
ATOM 635 N N . ASN A 1 91 ? 70.002 11.200 4.457 1.00 18.22 91 ASN A N 1
ATOM 636 C CA . ASN A 1 91 ? 70.277 12.146 3.355 1.00 18.90 91 ASN A CA 1
ATOM 637 C C . ASN A 1 91 ? 70.486 13.603 3.755 1.00 19.28 91 ASN A C 1
ATOM 638 O O . ASN A 1 91 ? 71.276 14.322 3.194 1.00 19.62 91 ASN A O 1
ATOM 643 N N . MET A 1 92 ? 69.891 13.975 4.868 1.00 17.10 92 MET A N 1
ATOM 644 C CA . MET A 1 92 ? 70.086 15.274 5.449 1.00 18.45 92 MET A CA 1
ATOM 645 C C . MET A 1 92 ? 71.532 15.441 5.870 1.00 23.91 92 MET A C 1
ATOM 646 O O . MET A 1 92 ? 72.022 16.562 5.874 1.00 27.06 92 MET A O 1
ATOM 651 N N . THR A 1 93 ? 72.198 14.372 6.312 1.00 21.25 93 THR A N 1
ATOM 652 C CA . THR A 1 93 ? 73.592 14.511 6.718 1.00 26.51 93 THR A CA 1
ATOM 653 C C . THR A 1 93 ? 74.522 14.662 5.526 1.00 24.41 93 THR A C 1
ATOM 654 O O . THR A 1 93 ? 75.635 15.146 5.700 1.00 28.20 93 THR A O 1
ATOM 658 N N . ARG A 1 94 ? 74.010 14.424 4.311 1.00 25.19 94 ARG A N 1
ATOM 659 C CA . ARG A 1 94 ? 74.785 14.518 3.069 1.00 24.14 94 ARG A CA 1
ATOM 660 C C . ARG A 1 94 ? 74.542 15.805 2.283 1.00 24.41 94 ARG A C 1
ATOM 661 O O . ARG A 1 94 ? 75.112 15.974 1.211 1.00 25.33 94 ARG A O 1
ATOM 669 N N . GLY A 1 95 ? 73.557 16.616 2.647 1.00 23.55 95 GLY A N 1
ATOM 670 C CA . GLY A 1 95 ? 73.342 17.904 2.040 1.00 26.39 95 GLY A CA 1
ATOM 671 C C . GLY A 1 95 ? 72.506 17.864 0.783 1.00 22.32 95 GLY A C 1
ATOM 672 O O . GLY A 1 95 ? 72.388 18.877 0.093 1.00 23.91 95 GLY A O 1
ATOM 673 N N . THR A 1 96 ? 71.781 16.780 0.581 1.00 19.56 96 THR A N 1
ATOM 674 C CA . THR A 1 96 ? 71.080 16.579 -0.705 1.00 20.08 96 THR A CA 1
ATOM 675 C C . THR A 1 96 ? 69.580 16.850 -0.673 1.00 20.27 96 THR A C 1
ATOM 676 O O . THR A 1 96 ? 68.851 16.759 -1.655 1.00 19.09 96 THR A O 1
ATOM 680 N N . THR A 1 97 ? 69.012 17.113 0.489 1.00 16.27 97 THR A N 1
ATOM 681 C CA . THR A 1 97 ? 67.568 17.320 0.617 1.00 16.41 97 THR A CA 1
ATOM 682 C C . THR A 1 97 ? 67.218 18.788 0.335 1.00 13.50 97 THR A C 1
ATOM 683 O O . THR A 1 97 ? 68.057 19.702 0.241 1.00 13.75 97 THR A O 1
ATOM 687 N N . GLY A 1 98 ? 65.935 19.038 0.183 1.00 15.25 98 GLY A N 1
ATOM 688 C CA . GLY A 1 98 ? 65.447 20.395 -0.100 1.00 15.94 98 GLY A CA 1
ATOM 689 C C . GLY A 1 98 ? 65.846 21.428 0.933 1.00 14.64 98 GLY A C 1
ATOM 690 O O . GLY A 1 98 ? 66.370 22.509 0.645 1.00 13.73 98 GLY A O 1
ATOM 691 N N . VAL A 1 99 ? 65.625 21.061 2.201 1.00 13.72 99 VAL A N 1
ATOM 692 C CA . VAL A 1 99 ? 65.969 22.000 3.231 1.00 14.27 99 VAL A CA 1
ATOM 693 C C . VAL A 1 99 ? 67.480 22.224 3.234 1.00 12.88 99 VAL A C 1
ATOM 694 O O . VAL A 1 99 ? 67.955 23.311 3.506 1.00 12.85 99 VAL A O 1
ATOM 698 N N . CYS A 1 100 ? 68.267 21.155 3.008 1.00 12.52 100 CYS A N 1
ATOM 699 C CA . CYS A 1 100 ? 69.711 21.379 2.987 1.00 14.21 100 CYS A CA 1
ATOM 700 C C . CYS A 1 100 ? 70.165 22.428 1.959 1.00 12.40 100 CYS A C 1
ATOM 701 O O . CYS A 1 100 ? 70.959 23.300 2.186 1.00 12.77 100 CYS A O 1
ATOM 704 N N . VAL A 1 101 ? 69.614 22.267 0.763 1.00 12.49 101 VAL A N 1
ATOM 705 C CA . VAL A 1 101 ? 69.996 23.157 -0.320 1.00 13.35 101 VAL A CA 1
ATOM 706 C C . VAL A 1 101 ? 69.484 24.562 -0.052 1.00 12.56 101 VAL A C 1
ATOM 707 O O . VAL A 1 101 ? 70.181 25.524 -0.294 1.00 13.09 101 VAL A O 1
ATOM 711 N N . LEU A 1 102 ? 68.249 24.723 0.447 1.00 11.87 102 LEU A N 1
ATOM 712 C CA . LEU A 1 102 ? 67.772 26.044 0.803 1.00 11.87 102 LEU A CA 1
ATOM 713 C C . LEU A 1 102 ? 68.462 26.660 2.005 1.00 12.57 102 LEU A C 1
ATOM 714 O O . LEU A 1 102 ? 68.725 27.855 2.020 1.00 12.08 102 LEU A O 1
ATOM 719 N N . ALA A 1 103 ? 68.805 25.833 2.997 1.00 12.11 103 ALA A N 1
ATOM 720 C CA . ALA A 1 103 ? 69.578 26.351 4.078 1.00 12.28 103 ALA A CA 1
ATOM 721 C C . ALA A 1 103 ? 70.935 26.848 3.631 1.00 11.09 103 ALA A C 1
ATOM 722 O O . ALA A 1 103 ? 71.399 27.918 4.006 1.00 12.94 103 ALA A O 1
ATOM 724 N N . ALA A 1 104 ? 71.606 26.060 2.752 1.00 12.15 104 ALA A N 1
ATOM 725 C CA . ALA A 1 104 ? 72.875 26.542 2.228 1.00 13.05 104 ALA A CA 1
ATOM 726 C C . ALA A 1 104 ? 72.759 27.861 1.451 1.00 14.03 104 ALA A C 1
ATOM 727 O O . ALA A 1 104 ? 73.550 28.778 1.623 1.00 14.92 104 ALA A O 1
ATOM 729 N N . GLN A 1 105 ? 71.656 28.001 0.704 1.00 13.51 105 GLN A N 1
ATOM 730 C CA . GLN A 1 105 ? 71.465 29.309 0.088 1.00 15.76 105 GLN A CA 1
ATOM 731 C C . GLN A 1 105 ? 71.354 30.460 1.051 1.00 15.94 105 GLN A C 1
ATOM 732 O O . GLN A 1 105 ? 71.743 31.633 0.795 1.00 20.04 105 GLN A O 1
ATOM 738 N N . ALA A 1 106 ? 70.705 30.197 2.180 1.00 14.99 106 ALA A N 1
ATOM 739 C CA . ALA A 1 106 ? 70.532 31.153 3.224 1.00 15.17 106 ALA A CA 1
ATOM 740 C C . ALA A 1 106 ? 71.709 31.343 4.148 1.00 15.32 106 ALA A C 1
ATOM 741 O O . ALA A 1 106 ? 71.663 32.168 5.078 1.00 15.93 106 ALA A O 1
ATOM 743 N N . GLY A 1 107 ? 72.772 30.551 3.974 1.00 13.23 107 GLY A N 1
ATOM 744 C CA . GLY A 1 107 ? 73.876 30.614 4.918 1.00 13.60 107 GLY A CA 1
ATOM 745 C C . GLY A 1 107 ? 73.606 30.022 6.280 1.00 12.45 107 GLY A C 1
ATOM 746 O O . GLY A 1 107 ? 74.185 30.451 7.267 1.00 15.50 107 GLY A O 1
ATOM 747 N N . ALA A 1 108 ? 72.676 29.090 6.323 1.00 12.25 108 ALA A N 1
ATOM 748 C CA . ALA A 1 108 ? 72.269 28.435 7.569 1.00 11.24 108 ALA A CA 1
ATOM 749 C C . ALA A 1 108 ? 72.829 27.022 7.663 1.00 12.63 108 ALA A C 1
ATOM 750 O O . ALA A 1 108 ? 73.011 26.361 6.630 1.00 14.52 108 ALA A O 1
ATOM 752 N N . LYS A 1 109 ? 72.981 26.500 8.844 1.00 11.52 109 LYS A N 1
ATOM 753 C CA . LYS A 1 109 ? 73.346 25.110 9.073 1.00 12.66 109 LYS A CA 1
ATOM 754 C C . LYS A 1 109 ? 72.099 24.302 9.396 1.00 11.98 109 LYS A C 1
ATOM 755 O O . LYS A 1 109 ? 71.207 24.810 10.134 1.00 15.50 109 LYS A O 1
ATOM 761 N N . VAL A 1 110 ? 71.951 23.095 8.984 1.00 12.21 110 VAL A N 1
ATOM 762 C CA . VAL A 1 110 ? 70.883 22.173 9.285 1.00 10.78 110 VAL A CA 1
ATOM 763 C C . VAL A 1 110 ? 71.394 21.249 10.383 1.00 12.61 110 VAL A C 1
ATOM 764 O O . VAL A 1 110 ? 72.467 20.639 10.304 1.00 14.86 110 VAL A O 1
ATOM 768 N N . HIS A 1 111 ? 70.638 21.113 11.457 1.00 10.79 111 HIS A N 1
ATOM 769 C CA . HIS A 1 111 ? 70.858 20.199 12.563 1.00 10.93 111 HIS A CA 1
ATOM 770 C C . HIS A 1 111 ? 69.795 19.157 12.468 1.00 10.68 111 HIS A C 1
ATOM 771 O O . HIS A 1 111 ? 68.587 19.465 12.633 1.00 12.72 111 HIS A O 1
ATOM 778 N N . VAL A 1 112 ? 70.119 17.925 12.182 1.00 11.06 112 VAL A N 1
ATOM 779 C CA . VAL A 1 112 ? 69.192 16.828 11.991 1.00 12.11 112 VAL A CA 1
ATOM 780 C C . VAL A 1 112 ? 69.148 16.116 13.338 1.00 12.11 112 VAL A C 1
ATOM 781 O O . VAL A 1 112 ? 70.163 15.669 13.857 1.00 12.39 112 VAL A O 1
ATOM 785 N N . ILE A 1 113 ? 67.964 16.027 13.907 1.00 10.77 113 ILE A N 1
ATOM 786 C CA . ILE A 1 113 ? 67.793 15.526 15.305 1.00 11.35 113 ILE A CA 1
ATOM 787 C C . ILE A 1 113 ? 66.862 14.349 15.258 1.00 12.09 113 ILE A C 1
ATOM 788 O O . ILE A 1 113 ? 65.685 14.514 14.894 1.00 12.18 113 ILE A O 1
ATOM 793 N N . ASP A 1 114 ? 67.299 13.172 15.693 1.00 10.53 114 ASP A N 1
ATOM 794 C CA . ASP A 1 114 ? 66.491 11.968 15.801 1.00 11.09 114 ASP A CA 1
ATOM 795 C C . ASP A 1 114 ? 65.868 11.965 17.155 1.00 10.95 114 ASP A C 1
ATOM 796 O O . ASP A 1 114 ? 66.493 11.780 18.185 1.00 11.58 114 ASP A O 1
ATOM 801 N N . VAL A 1 115 ? 64.539 12.219 17.195 1.00 10.82 115 VAL A N 1
ATOM 802 C CA . VAL A 1 115 ? 63.771 12.155 18.409 1.00 11.36 115 VAL A CA 1
ATOM 803 C C . VAL A 1 115 ? 62.953 10.883 18.526 1.00 11.11 115 VAL A C 1
ATOM 804 O O . VAL A 1 115 ? 62.281 10.697 19.590 1.00 12.35 115 VAL A O 1
ATOM 808 N N . GLY A 1 116 ? 63.006 10.028 17.532 1.00 11.07 116 GLY A N 1
ATOM 809 C CA . GLY A 1 116 ? 62.330 8.730 17.627 1.00 15.46 116 GLY A CA 1
ATOM 810 C C . GLY A 1 116 ? 62.105 7.981 16.366 1.00 12.72 116 GLY A C 1
ATOM 811 O O . GLY A 1 116 ? 61.013 7.496 16.158 1.00 12.88 116 GLY A O 1
ATOM 812 N N . ILE A 1 117 ? 63.147 7.897 15.551 1.00 12.49 117 ILE A N 1
ATOM 813 C CA . ILE A 1 117 ? 63.121 7.104 14.365 1.00 13.27 117 ILE A CA 1
ATOM 814 C C . ILE A 1 117 ? 63.067 5.598 14.687 1.00 14.37 117 ILE A C 1
ATOM 815 O O . ILE A 1 117 ? 63.762 5.157 15.578 1.00 15.03 117 ILE A O 1
ATOM 820 N N . ASP A 1 118 ? 62.260 4.836 13.981 1.00 15.68 118 ASP A N 1
ATOM 821 C CA . ASP A 1 118 ? 62.111 3.397 14.175 1.00 15.88 118 ASP A CA 1
ATOM 822 C C . ASP A 1 118 ? 63.098 2.681 13.254 1.00 17.02 118 ASP A C 1
ATOM 823 O O . ASP A 1 118 ? 62.750 2.048 12.242 1.00 18.14 118 ASP A O 1
ATOM 828 N N . ALA A 1 119 ? 64.364 2.776 13.599 1.00 14.56 119 ALA A N 1
ATOM 829 C CA . ALA A 1 119 ? 65.483 2.207 12.873 1.00 13.47 119 ALA A CA 1
ATOM 830 C C . ALA A 1 119 ? 66.688 2.304 13.785 1.00 16.12 119 ALA A C 1
ATOM 831 O O . ALA A 1 119 ? 66.634 2.962 14.823 1.00 15.49 119 ALA A O 1
ATOM 833 N N . GLU A 1 120 ? 67.801 1.681 13.402 1.00 15.62 120 GLU A N 1
ATOM 834 C CA . GLU A 1 120 ? 69.011 1.865 14.140 1.00 15.43 120 GLU A CA 1
ATOM 835 C C . GLU A 1 120 ? 69.476 3.308 14.082 1.00 16.20 120 GLU A C 1
ATOM 836 O O . GLU A 1 120 ? 69.206 4.022 13.092 1.00 15.46 120 GLU A O 1
ATOM 842 N N . PRO A 1 121 ? 70.158 3.838 15.103 1.00 14.12 121 PRO A N 1
ATOM 843 C CA . PRO A 1 121 ? 70.664 5.173 15.046 1.00 14.47 121 PRO A CA 1
ATOM 844 C C . PRO A 1 121 ? 71.507 5.410 13.810 1.00 14.62 121 PRO A C 1
ATOM 845 O O . PRO A 1 121 ? 72.290 4.535 13.359 1.00 16.17 121 PRO A O 1
ATOM 849 N N . ILE A 1 122 ? 71.445 6.587 13.243 1.00 14.60 122 ILE A N 1
ATOM 850 C CA . ILE A 1 122 ? 72.149 6.960 12.012 1.00 14.93 122 ILE A CA 1
ATOM 851 C C . ILE A 1 122 ? 73.343 7.796 12.448 1.00 15.93 122 ILE A C 1
ATOM 852 O O . ILE A 1 122 ? 73.282 8.843 13.104 1.00 15.27 122 ILE A O 1
ATOM 857 N N . PRO A 1 123 ? 74.578 7.343 12.125 1.00 16.89 123 PRO A N 1
ATOM 858 C CA . PRO A 1 123 ? 75.775 8.104 12.481 1.00 19.01 123 PRO A CA 1
ATOM 859 C C . PRO A 1 123 ? 75.697 9.495 11.887 1.00 22.09 123 PRO A C 1
ATOM 860 O O . PRO A 1 123 ? 75.240 9.682 10.760 1.00 22.43 123 PRO A O 1
ATOM 864 N N . GLY A 1 124 ? 76.010 10.497 12.695 1.00 21.15 124 GLY A N 1
ATOM 865 C CA . GLY A 1 124 ? 76.020 11.853 12.259 1.00 20.84 124 GLY A CA 1
ATOM 866 C C . GLY A 1 124 ? 74.771 12.645 12.616 1.00 21.96 124 GLY A C 1
ATOM 867 O O . GLY A 1 124 ? 74.703 13.824 12.353 1.00 24.45 124 GLY A O 1
ATOM 868 N N . VAL A 1 125 ? 73.706 11.955 12.999 1.00 17.27 125 VAL A N 1
ATOM 869 C CA . VAL A 1 125 ? 72.438 12.613 13.339 1.00 16.13 125 VAL A CA 1
ATOM 870 C C . VAL A 1 125 ? 72.530 12.849 14.855 1.00 13.87 125 VAL A C 1
ATOM 871 O O . VAL A 1 125 ? 73.023 11.975 15.639 1.00 14.93 125 VAL A O 1
ATOM 875 N N . VAL A 1 126 ? 71.974 13.906 15.413 1.00 12.43 126 VAL A N 1
ATOM 876 C CA . VAL A 1 126 ? 71.962 14.151 16.821 1.00 11.24 126 VAL A CA 1
ATOM 877 C C . VAL A 1 126 ? 70.942 13.227 17.427 1.00 11.45 126 VAL A C 1
ATOM 878 O O . VAL A 1 126 ? 69.790 13.125 16.993 1.00 12.43 126 VAL A O 1
ATOM 882 N N . ASN A 1 127 ? 71.316 12.487 18.453 1.00 11.23 127 ASN A N 1
ATOM 883 C CA . ASN A 1 127 ? 70.478 11.442 19.045 1.00 12.08 127 ASN A CA 1
ATOM 884 C C . ASN A 1 127 ? 69.821 11.938 20.343 1.00 10.58 127 ASN A C 1
ATOM 885 O O . ASN A 1 127 ? 70.430 12.183 21.389 1.00 11.31 127 ASN A O 1
ATOM 890 N N . MET A 1 128 ? 68.514 12.163 20.192 1.00 11.06 128 MET A N 1
ATOM 891 C CA . MET A 1 128 ? 67.661 12.441 21.322 1.00 11.38 128 MET A CA 1
ATOM 892 C C . MET A 1 128 ? 66.516 11.498 21.276 1.00 11.67 128 MET A C 1
ATOM 893 O O . MET A 1 128 ? 65.357 11.869 21.587 1.00 14.28 128 MET A O 1
ATOM 898 N N . ARG A 1 129 ? 66.665 10.281 20.957 1.00 11.23 129 ARG A N 1
ATOM 899 C CA . ARG A 1 129 ? 65.568 9.388 20.596 1.00 12.42 129 ARG A CA 1
ATOM 900 C C . ARG A 1 129 ? 64.792 8.971 21.830 1.00 14.45 129 ARG A C 1
ATOM 901 O O . ARG A 1 129 ? 65.322 8.459 22.819 1.00 16.32 129 ARG A O 1
ATOM 909 N N . VAL A 1 130 ? 63.475 9.146 21.825 1.00 12.86 130 VAL A N 1
ATOM 910 C CA . VAL A 1 130 ? 62.685 8.742 22.987 1.00 13.20 130 VAL A CA 1
ATOM 911 C C . VAL A 1 130 ? 62.400 7.261 22.902 1.00 14.04 130 VAL A C 1
ATOM 912 O O . VAL A 1 130 ? 62.447 6.555 23.918 1.00 17.88 130 VAL A O 1
ATOM 916 N N . ALA A 1 131 ? 62.040 6.751 21.761 1.00 13.26 131 ALA A N 1
ATOM 917 C CA . ALA A 1 131 ? 61.730 5.338 21.519 1.00 14.21 131 ALA A CA 1
ATOM 918 C C . ALA A 1 131 ? 61.759 5.056 20.020 1.00 15.59 131 ALA A C 1
ATOM 919 O O . ALA A 1 131 ? 61.894 6.026 19.200 1.00 15.20 131 ALA A O 1
ATOM 921 N N . ARG A 1 132 ? 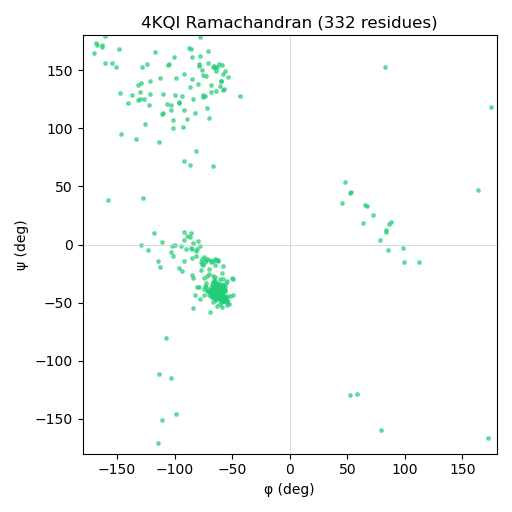61.673 3.832 19.566 1.00 16.01 132 ARG A N 1
ATOM 922 C CA . ARG A 1 132 ? 61.628 3.492 18.154 1.00 16.15 132 ARG A CA 1
ATOM 923 C C . ARG A 1 132 ? 60.217 3.668 17.610 1.00 16.72 132 ARG A C 1
ATOM 924 O O . ARG A 1 132 ? 59.347 2.783 17.504 1.00 19.12 132 ARG A O 1
ATOM 932 N N . GLY A 1 133 ? 59.913 4.925 17.314 1.00 14.70 133 GLY A N 1
ATOM 933 C CA . GLY A 1 133 ? 58.545 5.364 16.959 1.00 14.97 133 GLY A CA 1
ATOM 934 C C . GLY A 1 133 ? 57.717 5.611 18.187 1.00 14.12 133 GLY A C 1
ATOM 935 O O . GLY A 1 133 ? 57.901 5.033 19.228 1.00 15.10 133 GLY A O 1
ATOM 936 N N . CYS A 1 134 ? 56.744 6.486 18.085 1.00 13.96 134 CYS A N 1
ATOM 937 C CA . CYS A 1 134 ? 55.793 6.707 19.166 1.00 14.80 134 CYS A CA 1
ATOM 938 C C . CYS A 1 134 ? 54.608 5.743 19.083 1.00 13.99 134 CYS A C 1
ATOM 939 O O . CYS A 1 134 ? 54.441 5.027 18.113 1.00 14.61 134 CYS A O 1
ATOM 942 N N . GLY A 1 135 ? 53.821 5.725 20.130 1.00 13.52 135 GLY A N 1
ATOM 943 C CA . GLY A 1 135 ? 52.645 4.837 20.173 1.00 12.63 135 GLY A CA 1
ATOM 944 C C . GLY A 1 135 ? 51.634 5.296 19.133 1.00 14.85 135 GLY A C 1
ATOM 945 O O . GLY A 1 135 ? 51.599 6.441 18.676 1.00 14.07 135 GLY A O 1
ATOM 946 N N . ASN A 1 136 ? 50.852 4.316 18.680 1.00 13.40 136 ASN A N 1
ATOM 947 C CA . ASN A 1 136 ? 49.820 4.487 17.666 1.00 12.55 136 ASN A CA 1
ATOM 948 C C . ASN A 1 136 ? 48.650 5.305 18.281 1.00 13.00 136 ASN A C 1
ATOM 949 O O . ASN A 1 136 ? 47.921 4.816 19.181 1.00 12.45 136 ASN A O 1
ATOM 954 N N . ILE A 1 137 ? 48.443 6.558 17.892 1.00 11.55 137 ILE A N 1
ATOM 955 C CA . ILE A 1 137 ? 47.482 7.442 18.543 1.00 11.33 137 ILE A CA 1
ATOM 956 C C . ILE A 1 137 ? 46.000 7.001 18.322 1.00 12.13 137 ILE A C 1
ATOM 957 O O . ILE A 1 137 ? 45.190 7.443 19.088 1.00 11.62 137 ILE A O 1
ATOM 962 N N . ALA A 1 138 ? 45.776 6.130 17.366 1.00 12.75 138 ALA A N 1
ATOM 963 C CA . ALA A 1 138 ? 44.406 5.623 17.187 1.00 13.07 138 ALA A CA 1
ATOM 964 C C . ALA A 1 138 ? 44.004 4.655 18.251 1.00 14.77 138 ALA A C 1
ATOM 965 O O . ALA A 1 138 ? 42.804 4.519 18.357 1.00 14.35 138 ALA A O 1
ATOM 967 N N . VAL A 1 139 ? 44.879 4.101 19.055 1.00 13.18 139 VAL A N 1
ATOM 968 C CA . VAL A 1 139 ? 44.531 3.123 20.110 1.00 14.69 139 VAL A CA 1
ATOM 969 C C . VAL A 1 139 ? 44.967 3.539 21.457 1.00 15.21 139 VAL A C 1
ATOM 970 O O . VAL A 1 139 ? 44.617 2.889 22.430 1.00 16.94 139 VAL A O 1
ATOM 974 N N . GLY A 1 140 ? 45.681 4.638 21.633 1.00 13.81 140 GLY A N 1
ATOM 975 C CA . GLY A 1 140 ? 46.165 5.029 22.926 1.00 14.64 140 GLY A CA 1
ATOM 976 C C . GLY A 1 140 ? 47.099 6.226 22.715 1.00 12.51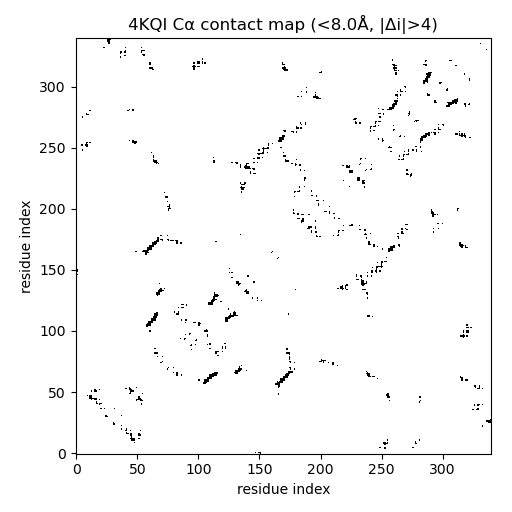 140 GLY A C 1
ATOM 977 O O . GLY A 1 140 ? 47.112 6.788 21.620 1.00 12.51 140 GLY A O 1
ATOM 978 N N . PRO A 1 141 ? 47.879 6.576 23.746 1.00 12.44 141 PRO A N 1
ATOM 979 C CA . PRO A 1 141 ? 48.666 7.800 23.678 1.00 11.51 141 PRO A CA 1
ATOM 980 C C . PRO A 1 141 ? 49.911 7.553 22.838 1.00 11.55 141 PRO A C 1
ATOM 981 O O . PRO A 1 141 ? 50.463 6.505 22.687 1.00 12.55 141 PRO A O 1
ATOM 985 N N . ALA A 1 142 ? 50.423 8.640 22.283 1.00 11.34 142 ALA A N 1
ATOM 986 C CA . ALA A 1 142 ? 51.717 8.620 21.610 1.00 11.55 142 ALA A CA 1
ATOM 987 C C . ALA A 1 142 ? 52.884 8.353 22.571 1.00 11.37 142 ALA A C 1
ATOM 988 O O . ALA A 1 142 ? 53.852 7.658 22.207 1.00 11.75 142 ALA A O 1
ATOM 990 N N . MET A 1 143 ? 52.745 8.809 23.797 1.00 11.15 143 MET A N 1
ATOM 991 C CA . MET A 1 143 ? 53.828 8.739 24.744 1.00 11.77 143 MET A CA 1
ATOM 992 C C . MET A 1 143 ? 53.300 9.065 26.147 1.00 12.53 143 MET A C 1
ATOM 993 O O . MET A 1 143 ? 52.158 9.559 26.273 1.00 14.05 143 MET A O 1
ATOM 998 N N . SER A 1 144 ? 54.162 8.910 27.163 1.00 12.65 144 SER A N 1
ATOM 999 C CA . SER A 1 144 ? 53.760 9.348 28.480 1.00 14.41 144 SER A CA 1
ATOM 1000 C C . SER A 1 144 ? 54.034 10.832 28.661 1.00 13.67 144 SER A C 1
ATOM 1001 O O . SER A 1 144 ? 54.818 11.481 27.934 1.00 14.57 144 SER A O 1
ATOM 1004 N N . ARG A 1 145 ? 53.391 11.453 29.631 1.00 15.69 145 ARG A N 1
ATOM 1005 C CA . ARG A 1 145 ? 53.596 12.843 29.976 1.00 13.96 145 ARG A CA 1
ATOM 1006 C C . ARG A 1 145 ? 55.046 13.110 30.290 1.00 17.81 145 ARG A C 1
ATOM 1007 O O . ARG A 1 145 ? 55.695 14.079 29.868 1.00 16.49 145 ARG A O 1
ATOM 1015 N N . LEU A 1 146 ? 55.672 12.254 31.070 1.00 17.80 146 LEU A N 1
ATOM 1016 C CA . LEU A 1 146 ? 57.059 12.338 31.395 1.00 17.47 146 LEU A CA 1
ATOM 1017 C C . LEU A 1 146 ? 57.957 12.288 30.198 1.00 16.01 146 LEU A C 1
ATOM 1018 O O . LEU A 1 146 ? 58.914 13.050 30.163 1.00 18.00 146 LEU A O 1
ATOM 1023 N N . GLN A 1 147 ? 57.732 11.441 29.208 1.00 14.67 147 GLN A N 1
ATOM 1024 C CA . GLN A 1 147 ? 58.541 11.420 28.010 1.00 14.26 147 GLN A CA 1
ATOM 1025 C C . GLN A 1 147 ? 58.398 12.756 27.269 1.00 13.76 147 GLN A C 1
ATOM 1026 O O . GLN A 1 147 ? 59.388 13.277 26.738 1.00 14.87 147 GLN A O 1
ATOM 1032 N N . ALA A 1 148 ? 57.203 13.280 27.195 1.00 12.83 148 ALA A N 1
ATOM 1033 C CA . ALA A 1 148 ? 57.010 14.553 26.495 1.00 12.44 148 ALA A CA 1
ATOM 1034 C C . ALA A 1 148 ? 57.753 15.674 27.219 1.00 13.22 148 ALA A C 1
ATOM 1035 O O . ALA A 1 148 ? 58.436 16.451 26.579 1.00 13.77 148 ALA A O 1
ATOM 1037 N N . GLU A 1 149 ? 57.632 15.775 28.531 1.00 14.47 149 GLU A N 1
ATOM 1038 C CA . GLU A 1 149 ? 58.331 16.830 29.237 1.00 13.91 149 GLU A CA 1
ATOM 1039 C C . GLU A 1 149 ? 59.808 16.657 29.192 1.00 14.55 149 GLU A C 1
ATOM 1040 O O . GLU A 1 149 ? 60.522 17.655 28.988 1.00 15.40 149 GLU A O 1
ATOM 1046 N N . ALA A 1 150 ? 60.370 15.465 29.250 1.00 14.40 150 ALA A N 1
ATOM 1047 C CA . ALA A 1 150 ? 61.791 15.278 29.186 1.00 14.77 150 ALA A CA 1
ATOM 1048 C C . ALA A 1 150 ? 62.302 15.738 27.815 1.00 14.91 150 ALA A C 1
ATOM 1049 O O . ALA A 1 150 ? 63.414 16.292 27.672 1.00 14.83 150 ALA A O 1
ATOM 1051 N N . LEU A 1 151 ? 61.555 15.420 26.746 1.00 13.42 151 LEU A N 1
ATOM 1052 C CA . LEU A 1 151 ? 62.048 15.768 25.386 1.00 13.44 151 LEU A CA 1
ATOM 1053 C C . LEU A 1 151 ? 61.924 17.296 25.122 1.00 11.89 151 LEU A C 1
ATOM 1054 O O . LEU A 1 151 ? 62.876 17.880 24.613 1.00 12.00 151 LEU A O 1
ATOM 1059 N N . LEU A 1 152 ? 60.865 17.883 25.647 1.00 12.01 152 LEU A N 1
ATOM 1060 C CA . LEU A 1 152 ? 60.792 19.349 25.634 1.00 12.28 152 LEU A CA 1
ATOM 1061 C C . LEU A 1 152 ? 61.991 19.979 26.252 1.00 14.59 152 LEU A C 1
ATOM 1062 O O . LEU A 1 152 ? 62.565 20.966 25.760 1.00 14.12 152 LEU A O 1
ATOM 1067 N N . LEU A 1 153 ? 62.389 19.505 27.434 1.00 14.19 153 LEU A N 1
ATOM 1068 C CA A LEU A 1 153 ? 63.493 20.106 28.159 0.50 14.71 153 LEU A CA 1
ATOM 1069 C CA B LEU A 1 153 ? 63.522 20.036 28.158 0.50 16.04 153 LEU A CA 1
ATOM 1070 C C . LEU A 1 153 ? 64.792 19.831 27.403 1.00 14.43 153 LEU A C 1
ATOM 1071 O O . LEU A 1 153 ? 65.651 20.770 27.249 1.00 15.03 153 LEU A O 1
ATOM 1080 N N . GLU A 1 154 ? 65.038 18.620 26.926 1.00 13.54 154 GLU A N 1
ATOM 1081 C CA . GLU A 1 154 ? 66.205 18.350 26.208 1.00 14.98 154 GLU A CA 1
ATOM 1082 C C . GLU A 1 154 ? 66.414 19.221 24.960 1.00 13.27 154 GLU A C 1
ATOM 1083 O O . GLU A 1 154 ? 67.503 19.716 24.627 1.00 14.83 154 GLU A O 1
ATOM 1089 N N . VAL A 1 155 ? 65.336 19.303 24.161 1.00 12.66 155 VAL A N 1
ATOM 1090 C CA . VAL A 1 155 ? 65.426 20.038 22.918 1.00 11.97 155 VAL A CA 1
ATOM 1091 C C . VAL A 1 155 ? 65.506 21.510 23.196 1.00 11.79 155 VAL A C 1
ATOM 1092 O O . VAL A 1 155 ? 66.280 22.233 22.542 1.00 11.63 155 VAL A O 1
ATOM 1096 N N . SER A 1 156 ? 64.781 22.036 24.133 1.00 11.13 156 SER A N 1
ATOM 1097 C CA A SER A 1 156 ? 64.897 23.451 24.572 0.50 13.00 156 SER A CA 1
ATOM 1098 C CA B SER A 1 156 ? 64.900 23.465 24.492 0.50 11.53 156 SER A CA 1
ATOM 1099 C C . SER A 1 156 ? 66.303 23.799 24.967 1.00 13.76 156 SER A C 1
ATOM 1100 O O . SER A 1 156 ? 66.848 24.863 24.605 1.00 14.24 156 SER A O 1
ATOM 1105 N N . ARG A 1 157 ? 66.931 22.929 25.751 1.00 12.99 157 ARG A N 1
ATOM 1106 C CA . ARG A 1 157 ? 68.320 23.195 26.149 1.00 15.05 157 ARG A CA 1
ATOM 1107 C C . ARG A 1 157 ? 69.276 23.146 24.994 1.00 14.76 157 ARG A C 1
ATOM 1108 O O . ARG A 1 157 ? 70.170 24.007 24.858 1.00 16.21 157 ARG A O 1
ATOM 1116 N N . TYR A 1 158 ? 69.144 22.219 24.081 1.00 12.38 158 TYR A N 1
ATOM 1117 C CA . TYR A 1 158 ? 69.970 22.148 22.926 1.00 12.36 158 TYR A CA 1
ATOM 1118 C C . TYR A 1 158 ? 69.917 23.427 22.056 1.00 12.07 158 TYR A C 1
ATOM 1119 O O . TYR A 1 158 ? 70.927 23.957 21.582 1.00 12.01 158 TYR A O 1
ATOM 1128 N N . THR A 1 159 ? 68.682 23.881 21.875 1.00 11.78 159 THR A N 1
ATOM 1129 C CA . THR A 1 159 ? 68.408 25.116 21.133 1.00 12.58 159 THR A CA 1
ATOM 1130 C C . THR A 1 159 ? 69.091 26.271 21.741 1.00 13.35 159 THR A C 1
ATOM 1131 O O . THR A 1 159 ? 69.835 27.068 21.135 1.00 13.91 159 THR A O 1
ATOM 1135 N N . CYS A 1 160 ? 68.876 26.479 23.025 1.00 15.57 160 CYS A N 1
ATOM 1136 C CA A CYS A 1 160 ? 69.443 27.664 23.720 0.50 21.37 160 CYS A CA 1
ATOM 1137 C CA B CYS A 1 160 ? 69.401 27.714 23.562 0.50 17.61 160 CYS A CA 1
ATOM 1138 C C . CYS A 1 160 ? 70.937 27.595 23.703 1.00 20.02 160 CYS A C 1
ATOM 1139 O O . CYS A 1 160 ? 71.632 28.615 23.571 1.00 22.05 160 CYS A O 1
ATOM 1144 N N . ASP A 1 161 ? 71.527 26.424 23.812 1.00 15.94 161 ASP A N 1
ATOM 1145 C CA . ASP A 1 161 ? 72.944 26.203 23.771 1.00 16.17 161 ASP A CA 1
ATOM 1146 C C . ASP A 1 161 ? 73.568 26.598 22.448 1.00 15.20 161 ASP A C 1
ATOM 1147 O O . ASP A 1 161 ? 74.676 27.129 22.344 1.00 15.78 161 ASP A O 1
ATOM 1152 N N . LEU A 1 162 ? 72.860 26.455 21.335 1.00 14.03 162 LEU A N 1
ATOM 1153 C CA . LEU A 1 162 ? 73.284 27.037 20.048 1.00 12.90 162 LEU A CA 1
ATOM 1154 C C . LEU A 1 162 ? 73.461 28.495 20.055 1.00 13.61 162 LEU A C 1
ATOM 1155 O O . LEU A 1 162 ? 74.282 29.025 19.308 1.00 14.10 162 LEU A O 1
ATOM 1160 N N . ALA A 1 163 ? 72.696 29.171 20.894 1.00 17.00 163 ALA A N 1
ATOM 1161 C CA . ALA A 1 163 ? 72.847 30.627 20.943 1.00 21.19 163 ALA A CA 1
ATOM 1162 C C . ALA A 1 163 ? 74.170 31.021 21.493 1.00 24.01 163 ALA A C 1
ATOM 1163 O O . ALA A 1 163 ? 74.931 31.895 21.064 1.00 28.13 163 ALA A O 1
ATOM 1165 N N . GLN A 1 164 ? 74.491 30.112 22.412 1.00 29.30 164 GLN A N 1
ATOM 1166 C CA . GLN A 1 164 ? 75.532 30.415 23.315 1.00 32.49 164 GLN A CA 1
ATOM 1167 C C . GLN A 1 164 ? 76.671 30.343 22.337 1.00 23.82 164 GLN A C 1
ATOM 1168 O O . GLN A 1 164 ? 77.538 31.163 22.568 1.00 31.79 164 GLN A O 1
ATOM 1174 N N . ARG A 1 165 ? 76.580 29.600 21.232 1.00 31.67 165 ARG A N 1
ATOM 1175 C CA . ARG A 1 165 ? 77.443 29.563 20.042 1.00 22.38 165 ARG A CA 1
ATOM 1176 C C . ARG A 1 165 ? 77.329 30.512 18.786 1.00 29.36 165 ARG A C 1
ATOM 1177 O O . ARG A 1 165 ? 77.828 30.345 17.680 1.00 29.64 165 ARG A O 1
ATOM 1179 N N . GLY A 1 166 ? 76.531 31.552 18.847 1.00 23.55 166 GLY A N 1
ATOM 1180 C CA . GLY A 1 166 ? 76.496 32.484 17.742 1.00 18.63 166 GLY A CA 1
ATOM 1181 C C . GLY A 1 166 ? 75.144 32.467 16.976 1.00 12.42 166 GLY A C 1
ATOM 1182 O O . GLY A 1 166 ? 75.007 33.322 16.143 1.00 14.76 166 GLY A O 1
ATOM 1183 N N . VAL A 1 167 ? 74.345 31.434 17.203 1.00 13.82 167 VAL A N 1
ATOM 1184 C CA . VAL A 1 167 ? 73.083 31.338 16.433 1.00 12.05 167 VAL A CA 1
ATOM 1185 C C . VAL A 1 167 ? 72.123 32.391 16.993 1.00 10.30 167 VAL A C 1
ATOM 1186 O O . VAL A 1 167 ? 71.903 32.440 18.209 1.00 13.05 167 VAL A O 1
ATOM 1190 N N . THR A 1 168 ? 71.581 33.209 16.134 1.00 9.65 168 THR A N 1
ATOM 1191 C CA . THR A 1 168 ? 70.588 34.240 16.468 1.00 10.27 168 THR A CA 1
ATOM 1192 C C . THR A 1 168 ? 69.209 33.989 15.840 1.00 9.78 168 THR A C 1
ATOM 1193 O O . THR A 1 168 ? 68.298 34.766 16.128 1.00 10.13 168 THR A O 1
ATOM 1197 N N . LEU A 1 169 ? 69.123 33.096 14.890 1.00 8.46 169 LEU A N 1
ATOM 1198 C CA . LEU A 1 169 ? 67.849 32.858 14.133 1.00 8.91 169 LEU A CA 1
ATOM 1199 C C . LEU A 1 169 ? 67.683 31.414 13.901 1.00 8.82 169 LEU A C 1
ATOM 1200 O O . LEU A 1 169 ? 68.597 30.763 13.327 1.00 9.89 169 LEU A O 1
ATOM 1205 N N . PHE A 1 170 ? 66.583 30.842 14.366 1.00 8.90 170 PHE A N 1
ATOM 1206 C CA . PHE A 1 170 ? 66.272 29.469 14.175 1.00 8.82 170 PHE A CA 1
ATOM 1207 C C . PHE A 1 170 ? 65.205 29.257 13.160 1.00 8.53 170 PHE A C 1
ATOM 1208 O O . PHE A 1 170 ? 64.390 30.169 12.967 1.00 10.24 170 PHE A O 1
ATOM 1216 N N . GLY A 1 171 ? 65.181 28.119 12.550 1.00 8.17 171 GLY A N 1
ATOM 1217 C CA . GLY A 1 171 ? 64.038 27.607 11.818 1.00 9.72 171 GLY A CA 1
ATOM 1218 C C . GLY A 1 171 ? 63.726 26.219 12.301 1.00 9.93 171 GLY A C 1
ATOM 1219 O O . GLY A 1 171 ? 64.612 25.521 12.854 1.00 10.55 171 GLY A O 1
ATOM 1220 N N . VAL A 1 172 ? 62.484 25.799 12.205 1.00 9.78 172 VAL A N 1
ATOM 1221 C CA A VAL A 1 172 ? 62.029 24.483 12.657 0.50 10.47 172 VAL A CA 1
ATOM 1222 C CA B VAL A 1 172 ? 62.087 24.504 12.664 0.50 11.03 172 VAL A CA 1
ATOM 1223 C C . VAL A 1 172 ? 61.519 23.699 11.499 1.00 11.73 172 VAL A C 1
ATOM 1224 O O . VAL A 1 172 ? 60.923 24.239 10.526 1.00 14.33 172 VAL A O 1
ATOM 1231 N N . GLY A 1 173 ? 61.657 22.390 11.544 1.00 11.12 173 GLY A N 1
ATOM 1232 C CA . GLY A 1 173 ? 61.074 21.501 10.615 1.00 12.61 173 GLY A CA 1
ATOM 1233 C C . GLY A 1 173 ? 61.017 20.088 11.217 1.00 11.24 173 GLY A C 1
ATOM 1234 O O . GLY A 1 173 ? 61.521 19.830 12.301 1.00 11.78 173 GLY A O 1
ATOM 1235 N N . GLU A 1 174 ? 60.481 19.207 10.410 1.00 13.15 174 GLU A N 1
ATOM 1236 C CA . GLU A 1 174 ? 60.331 17.824 10.845 1.00 13.89 174 GLU A CA 1
ATOM 1237 C C . GLU A 1 174 ? 60.446 16.873 9.692 1.00 16.50 174 GLU A C 1
ATOM 1238 O O . GLU A 1 174 ? 60.486 17.280 8.537 1.00 20.30 174 GLU A O 1
ATOM 1244 N N . LEU A 1 175 ? 60.570 15.606 9.993 1.00 13.68 175 LEU A N 1
ATOM 1245 C CA . LEU A 1 175 ? 60.522 14.513 9.070 1.00 15.70 175 LEU A CA 1
ATOM 1246 C C . LEU A 1 175 ? 59.912 13.351 9.827 1.00 14.55 175 LEU A C 1
ATOM 1247 O O . LEU A 1 175 ? 60.301 13.028 10.920 1.00 16.40 175 LEU A O 1
ATOM 1252 N N . GLY A 1 176 ? 58.925 12.712 9.244 1.00 14.94 176 GLY A N 1
ATOM 1253 C CA . GLY A 1 176 ? 58.356 11.497 9.838 1.00 14.86 176 GLY A CA 1
ATOM 1254 C C . GLY A 1 176 ? 57.154 11.008 9.058 1.00 13.22 176 GLY A C 1
ATOM 1255 O O . GLY A 1 176 ? 56.139 11.738 8.953 1.00 14.27 176 GLY A O 1
ATOM 1256 N N . MET A 1 177 ? 57.239 9.817 8.527 1.00 15.21 177 MET A N 1
ATOM 1257 C CA . MET A 1 177 ? 56.085 9.289 7.825 1.00 16.89 177 MET A CA 1
ATOM 1258 C C . MET A 1 177 ? 54.863 9.172 8.728 1.00 14.89 177 MET A C 1
ATOM 1259 O O . MET A 1 177 ? 54.936 8.792 9.891 1.00 14.90 177 MET A O 1
ATOM 1264 N N . ALA A 1 178 ? 53.735 9.589 8.179 1.00 15.22 178 ALA A N 1
ATOM 1265 C CA . ALA A 1 178 ? 52.426 9.647 8.837 1.00 15.43 178 ALA A CA 1
ATOM 1266 C C . ALA A 1 178 ? 52.243 10.833 9.769 1.00 16.38 178 ALA A C 1
ATOM 1267 O O . ALA A 1 178 ? 51.203 10.975 10.393 1.00 16.38 178 ALA A O 1
ATOM 1269 N N . ASN A 1 179 ? 53.195 11.743 9.860 1.00 13.41 179 ASN A N 1
ATOM 1270 C CA . ASN A 1 179 ? 53.134 12.846 10.820 1.00 14.14 179 ASN A CA 1
ATOM 1271 C C . ASN A 1 179 ? 52.049 13.893 10.610 1.00 12.15 179 ASN A C 1
ATOM 1272 O O . ASN A 1 179 ? 51.727 14.622 11.541 1.00 12.91 179 ASN A O 1
ATOM 1277 N N . THR A 1 180 ? 51.419 13.917 9.434 1.00 13.84 180 THR A N 1
ATOM 1278 C CA . THR A 1 180 ? 50.370 14.882 9.203 1.00 12.58 180 THR A CA 1
ATOM 1279 C C . THR A 1 180 ? 49.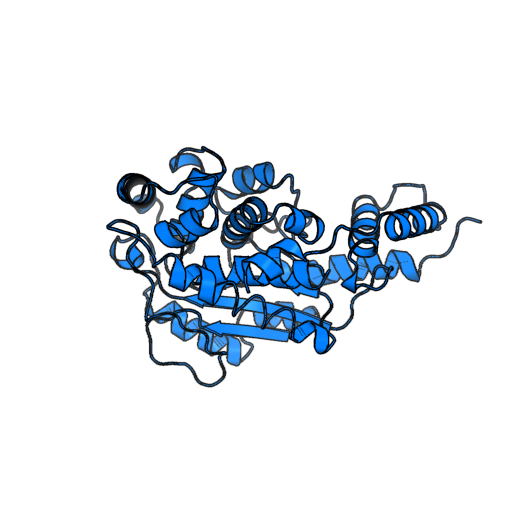053 14.471 9.893 1.00 13.23 180 THR A C 1
ATOM 1280 O O . THR A 1 180 ? 48.176 15.314 10.175 1.00 15.31 180 THR A O 1
ATOM 1284 N N . THR A 1 181 ? 48.916 13.223 10.320 1.00 13.14 181 THR A N 1
ATOM 1285 C CA . THR A 1 181 ? 47.779 12.732 11.100 1.00 14.17 181 THR A CA 1
ATOM 1286 C C . THR A 1 181 ? 47.746 13.321 12.563 1.00 12.23 181 THR A C 1
ATOM 1287 O O . THR A 1 181 ? 46.772 13.967 12.938 1.00 13.22 181 THR A O 1
ATOM 1291 N N . PRO A 1 182 ? 48.832 13.097 13.351 1.00 11.46 182 PRO A N 1
ATOM 1292 C CA . PRO A 1 182 ? 48.824 13.735 14.671 1.00 11.73 182 PRO A CA 1
ATOM 1293 C C . PRO A 1 182 ? 48.741 15.270 14.558 1.00 10.34 182 PRO A C 1
ATOM 1294 O O . PRO A 1 182 ? 48.174 15.931 15.420 1.00 10.60 182 PRO A O 1
ATOM 1298 N N . ALA A 1 183 ? 49.438 15.860 13.562 1.00 10.59 183 ALA A N 1
ATOM 1299 C CA . ALA A 1 183 ? 49.327 17.319 13.412 1.00 10.88 183 ALA A CA 1
ATOM 1300 C C . ALA A 1 183 ? 47.878 17.806 13.280 1.00 10.79 183 ALA A C 1
ATOM 1301 O O . ALA A 1 183 ? 47.489 18.748 13.922 1.00 12.06 183 ALA A O 1
ATOM 1303 N N . ALA A 1 184 ? 47.133 17.057 12.442 1.00 12.36 184 ALA A N 1
ATOM 1304 C CA . ALA A 1 184 ? 45.715 17.392 12.295 1.00 12.46 184 ALA A CA 1
ATOM 1305 C C . ALA A 1 184 ? 44.908 17.183 13.549 1.00 12.96 184 ALA A C 1
ATOM 1306 O O . ALA A 1 184 ? 44.102 18.001 13.900 1.00 12.79 184 ALA A O 1
ATOM 1308 N N . ALA A 1 185 ? 45.232 16.127 14.291 1.00 12.56 185 ALA A N 1
ATOM 1309 C CA . ALA A 1 185 ? 44.600 15.916 15.579 1.00 11.96 185 ALA A CA 1
ATOM 1310 C C . ALA A 1 185 ? 44.790 17.052 16.519 1.00 12.55 185 ALA A C 1
ATOM 1311 O O . ALA A 1 185 ? 43.900 17.584 17.157 1.00 13.23 185 ALA A O 1
ATOM 1313 N N . MET A 1 186 ? 46.045 17.537 16.610 1.00 10.93 186 MET A N 1
ATOM 1314 C CA . MET A 1 186 ? 46.298 18.601 17.544 1.00 11.43 186 MET A CA 1
ATOM 1315 C C . MET A 1 186 ? 45.634 19.890 17.074 1.00 10.43 186 MET A C 1
ATOM 1316 O O . MET A 1 186 ? 45.142 20.625 17.921 1.00 11.33 186 MET A O 1
ATOM 1321 N N . VAL A 1 187 ? 45.687 20.166 15.788 1.00 11.02 187 VAL A N 1
ATOM 1322 C CA . VAL A 1 187 ? 44.964 21.408 15.340 1.00 11.37 187 VAL A CA 1
ATOM 1323 C C . VAL A 1 187 ? 43.467 21.320 15.641 1.00 12.44 187 VAL A C 1
ATOM 1324 O O . VAL A 1 187 ? 42.925 22.302 16.125 1.00 13.03 187 VAL A O 1
ATOM 1328 N N . SER A 1 188 ? 42.907 20.110 15.433 1.00 13.86 188 SER A N 1
ATOM 1329 C CA . SER A 1 188 ? 41.476 19.940 15.731 1.00 14.53 188 SER A CA 1
ATOM 1330 C C . SER A 1 188 ? 41.182 20.224 17.210 1.00 15.94 188 SER A C 1
ATOM 1331 O O . SER A 1 188 ? 40.282 21.009 17.591 1.00 16.20 188 SER A O 1
ATOM 1334 N N . VAL A 1 189 ? 42.026 19.730 18.127 1.00 13.14 189 VAL A N 1
ATOM 1335 C CA . VAL A 1 189 ? 41.870 19.906 19.567 1.00 13.20 189 VAL A CA 1
ATOM 1336 C C . VAL A 1 189 ? 42.039 21.357 19.935 1.00 16.98 189 VAL A C 1
ATOM 1337 O O . VAL A 1 189 ? 41.251 21.938 20.716 1.00 17.03 189 VAL A O 1
ATOM 1341 N N . PHE A 1 190 ? 43.116 22.000 19.466 1.00 13.45 190 PHE A N 1
ATOM 1342 C CA . PHE A 1 190 ? 43.412 23.337 19.950 1.00 14.91 190 PHE A CA 1
ATOM 1343 C C . PHE A 1 190 ? 42.434 24.373 19.398 1.00 18.36 190 PHE A C 1
ATOM 1344 O O . PHE A 1 190 ? 42.124 25.338 20.088 1.00 23.09 190 PHE A O 1
ATOM 1352 N N . THR A 1 191 ? 41.977 24.178 18.193 1.00 15.35 191 THR A N 1
ATOM 1353 C CA . THR A 1 191 ? 41.156 25.192 17.504 1.00 17.61 191 THR A CA 1
ATOM 1354 C C . THR A 1 191 ? 39.662 24.874 17.667 1.00 20.22 191 THR A C 1
ATOM 1355 O O . THR A 1 191 ? 38.853 25.761 17.325 1.00 22.88 191 THR A O 1
ATOM 1359 N N . GLY A 1 192 ? 39.255 23.655 17.990 1.00 19.32 192 GLY A N 1
ATOM 1360 C CA . GLY A 1 192 ? 37.817 23.293 18.048 1.00 21.14 192 GLY A CA 1
ATOM 1361 C C . GLY A 1 192 ? 37.281 22.936 16.713 1.00 23.23 192 GLY A C 1
ATOM 1362 O O . GLY A 1 192 ? 36.054 22.915 16.548 1.00 31.82 192 GLY A O 1
ATOM 1363 N N . SER A 1 193 ? 38.073 22.755 15.681 1.00 24.28 193 SER A N 1
ATOM 1364 C CA . SER A 1 193 ? 37.600 22.437 14.356 1.00 22.42 193 SER A CA 1
ATOM 1365 C C . SER A 1 193 ? 37.397 20.954 14.229 1.00 25.68 193 SER A C 1
ATOM 1366 O O . SER A 1 193 ? 38.194 20.164 14.740 1.00 25.76 193 SER A O 1
ATOM 1369 N N . ASP A 1 194 ? 36.346 20.561 13.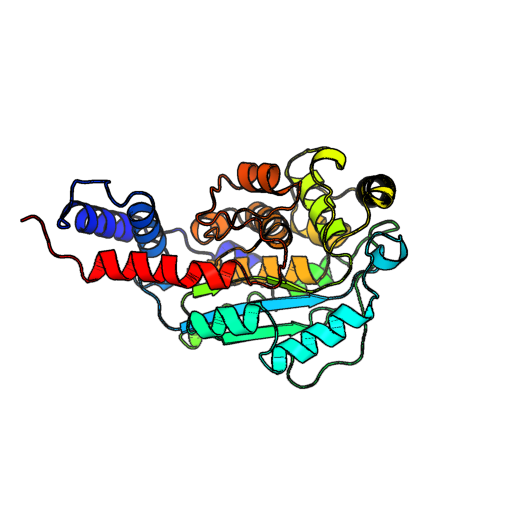509 1.00 26.76 194 ASP A N 1
ATOM 1370 C CA . ASP A 1 194 ? 36.193 19.186 13.115 1.00 31.47 194 ASP A CA 1
ATOM 1371 C C . ASP A 1 194 ? 37.372 18.678 12.303 1.00 23.89 194 ASP A C 1
ATOM 1372 O O . ASP A 1 194 ? 37.895 19.391 11.441 1.00 21.28 194 ASP A O 1
ATOM 1377 N N . ALA A 1 195 ? 37.682 17.390 12.466 1.00 20.44 195 ALA A N 1
ATOM 1378 C CA . ALA A 1 195 ? 38.747 16.759 11.714 1.00 20.03 195 ALA A CA 1
ATOM 1379 C C . ALA A 1 195 ? 38.696 16.994 10.199 1.00 19.81 195 ALA A C 1
ATOM 1380 O O . ALA A 1 195 ? 39.713 17.098 9.460 1.00 21.27 195 ALA A O 1
ATOM 1382 N N . LYS A 1 196 ? 37.476 16.884 9.634 1.00 23.02 196 LYS A N 1
ATOM 1383 C CA . LYS A 1 196 ? 37.313 17.039 8.185 1.00 26.58 196 LYS A CA 1
ATOM 1384 C C . LYS A 1 196 ? 37.866 18.354 7.611 1.00 22.80 196 LYS A C 1
ATOM 1385 O O . LYS A 1 196 ? 38.377 18.385 6.488 1.00 24.52 196 LYS A O 1
ATOM 1391 N N . GLU A 1 197 ? 37.809 19.378 8.435 1.00 22.34 197 GLU A N 1
ATOM 1392 C CA . GLU A 1 197 ? 38.273 20.735 8.097 1.00 19.82 197 GLU A CA 1
ATOM 1393 C C . GLU A 1 197 ? 39.775 20.878 8.094 1.00 21.23 197 GLU A C 1
ATOM 1394 O O . GLU A 1 197 ? 40.272 21.784 7.449 1.00 22.17 197 GLU A O 1
ATOM 1396 N N . VAL A 1 198 ? 40.534 19.969 8.705 1.00 18.89 198 VAL A N 1
ATOM 1397 C CA . VAL A 1 198 ? 41.962 20.168 8.892 1.00 19.68 198 VAL A CA 1
ATOM 1398 C C . VAL A 1 198 ? 42.804 18.985 8.431 1.00 20.56 198 VAL A C 1
ATOM 1399 O O . VAL A 1 198 ? 44.033 19.009 8.679 1.00 23.63 198 VAL A O 1
ATOM 1403 N N . VAL A 1 199 ? 42.261 17.875 7.906 1.00 21.73 199 VAL A N 1
ATOM 1404 C CA . VAL A 1 199 ? 43.007 16.744 7.422 1.00 20.21 199 VAL A CA 1
ATOM 1405 C C . VAL A 1 199 ? 43.230 16.924 5.929 1.00 23.74 199 VAL A C 1
ATOM 1406 O O . VAL A 1 199 ? 42.266 17.134 5.177 1.00 26.20 199 VAL A O 1
ATOM 1410 N N . GLY A 1 200 ? 44.497 16.819 5.521 1.00 24.91 200 GLY A N 1
ATOM 1411 C CA . GLY A 1 200 ? 44.975 16.944 4.138 1.00 25.68 200 GLY A CA 1
ATOM 1412 C C . GLY A 1 200 ? 45.564 15.713 3.510 1.00 26.78 200 GLY A C 1
ATOM 1413 O O . GLY A 1 200 ? 45.545 14.613 4.069 1.00 23.67 200 GLY A O 1
ATOM 1414 N N . ILE A 1 201 ? 46.158 15.919 2.337 1.00 27.86 201 ILE A N 1
ATOM 1415 C CA . ILE A 1 201 ? 46.807 14.849 1.581 1.00 26.57 201 ILE A CA 1
ATOM 1416 C C . ILE A 1 201 ? 48.241 14.501 2.051 1.00 25.98 201 ILE A C 1
ATOM 1417 O O . ILE A 1 201 ? 48.854 13.527 1.571 1.00 24.12 201 ILE A O 1
ATOM 1422 N N . GLY A 1 202 ? 48.812 15.322 2.939 1.00 23.26 202 GLY A N 1
ATOM 1423 C CA . GLY A 1 202 ? 50.193 15.050 3.369 1.00 23.87 202 GLY A CA 1
ATOM 1424 C C . GLY A 1 202 ? 51.142 14.879 2.187 1.00 22.69 202 GLY A C 1
ATOM 1425 O O . GLY A 1 202 ? 51.096 15.708 1.228 1.00 22.57 202 GLY A O 1
ATOM 1426 N N . ALA A 1 203 ? 51.913 13.790 2.205 1.00 22.95 203 ALA A N 1
ATOM 1427 C CA . ALA A 1 203 ? 52.865 13.395 1.147 1.00 24.92 203 ALA A CA 1
ATOM 1428 C C . ALA A 1 203 ? 52.128 12.577 0.082 1.00 25.49 203 ALA A C 1
ATOM 1429 O O . ALA A 1 203 ? 52.392 11.368 -0.104 1.00 27.88 203 ALA A O 1
ATOM 1431 N N . ASN A 1 204 ? 51.245 13.287 -0.641 1.00 23.86 204 ASN A N 1
ATOM 1432 C CA . ASN A 1 204 ? 50.500 12.726 -1.792 1.00 24.89 204 ASN A CA 1
ATOM 1433 C C . ASN A 1 204 ? 49.760 11.430 -1.484 1.00 27.42 204 ASN A C 1
ATOM 1434 O O . ASN A 1 204 ? 49.830 10.455 -2.248 1.00 34.21 204 ASN A O 1
ATOM 1439 N N . LEU A 1 205 ? 49.092 11.422 -0.338 1.00 26.26 205 LEU A N 1
ATOM 1440 C CA . LEU A 1 205 ? 48.094 10.378 -0.039 1.00 25.82 205 LEU A CA 1
ATOM 1441 C C . LEU A 1 205 ? 47.025 10.442 -1.161 1.00 34.00 205 LEU A C 1
ATOM 1442 O O . LEU A 1 205 ? 46.537 11.531 -1.474 1.00 29.17 205 LEU A O 1
ATOM 1447 N N . PRO A 1 206 ? 46.634 9.293 -1.743 1.00 31.23 206 PRO A N 1
ATOM 1448 C CA . PRO A 1 206 ? 45.500 9.331 -2.690 1.00 35.32 206 PRO A CA 1
ATOM 1449 C C . PRO A 1 206 ? 44.185 9.840 -2.106 1.00 39.08 206 PRO A C 1
ATOM 1450 O O . PRO A 1 206 ? 43.852 9.473 -0.975 1.00 37.16 206 PRO A O 1
ATOM 1454 N N . PRO A 1 207 ? 43.397 10.645 -2.849 1.00 37.44 207 PRO A N 1
ATOM 1455 C CA . PRO A 1 207 ? 42.149 11.166 -2.284 1.00 42.19 207 PRO A CA 1
ATOM 1456 C C . PRO A 1 207 ? 41.189 10.087 -1.763 1.00 41.71 207 PRO A C 1
ATOM 1457 O O . PRO A 1 207 ? 40.469 10.286 -0.779 1.00 35.63 207 PRO A O 1
ATOM 1461 N N . SER A 1 208 ? 41.196 8.932 -2.413 1.00 42.07 208 SER A N 1
ATOM 1462 C CA . SER A 1 208 ? 40.343 7.837 -1.982 1.00 39.65 208 SER A CA 1
ATOM 1463 C C . SER A 1 208 ? 40.625 7.438 -0.516 1.00 48.16 208 SER A C 1
ATOM 1464 O O . SER A 1 208 ? 39.745 6.861 0.125 1.00 48.36 208 SER A O 1
ATOM 1467 N N . ARG A 1 209 ? 41.780 7.808 0.056 1.00 44.46 209 ARG A N 1
ATOM 1468 C CA . ARG A 1 209 ? 42.162 7.404 1.427 1.00 35.71 209 ARG A CA 1
ATOM 1469 C C . ARG A 1 209 ? 41.940 8.449 2.539 1.00 29.27 209 ARG A C 1
ATOM 1470 O O . ARG A 1 209 ? 42.196 8.257 3.745 1.00 29.62 209 ARG A O 1
ATOM 1478 N N . ILE A 1 210 ? 41.436 9.606 2.148 1.00 25.87 210 ILE A N 1
ATOM 1479 C CA . ILE A 1 210 ? 41.115 10.702 3.050 1.00 32.51 210 ILE A CA 1
ATOM 1480 C C . ILE A 1 210 ? 40.076 10.398 4.136 1.00 31.02 210 ILE A C 1
ATOM 1481 O O . ILE A 1 210 ? 40.279 10.727 5.318 1.00 28.74 210 ILE A O 1
ATOM 1486 N N . ASP A 1 211 ? 38.931 9.784 3.828 1.00 27.57 211 ASP A N 1
ATOM 1487 C CA . ASP A 1 211 ? 37.946 9.442 4.852 1.00 26.01 211 ASP A CA 1
ATOM 1488 C C . ASP A 1 211 ? 38.558 8.561 5.963 1.00 20.55 211 ASP A C 1
ATOM 1489 O O . ASP A 1 211 ? 38.220 8.718 7.166 1.00 21.32 211 ASP A O 1
ATOM 1494 N N . ASN A 1 212 ? 39.403 7.639 5.613 1.00 20.17 212 ASN A N 1
ATOM 1495 C CA . ASN A 1 212 ? 40.099 6.810 6.581 1.00 22.32 212 ASN A CA 1
ATOM 1496 C C . ASN A 1 212 ? 40.941 7.699 7.516 1.00 21.91 212 ASN A C 1
ATOM 1497 O O . ASN A 1 212 ? 40.912 7.573 8.751 1.00 20.24 212 ASN A O 1
ATOM 1502 N N . LYS A 1 213 ? 41.587 8.725 6.967 1.00 21.18 213 LYS A N 1
ATOM 1503 C CA . LYS A 1 213 ? 42.469 9.547 7.759 1.00 19.69 213 LYS A CA 1
ATOM 1504 C C . LYS A 1 213 ? 41.688 10.415 8.675 1.00 17.62 213 LYS A C 1
ATOM 1505 O O . LYS A 1 213 ? 42.040 10.540 9.873 1.00 17.72 213 LYS A O 1
ATOM 1511 N N . VAL A 1 214 ? 40.524 10.947 8.309 1.00 17.49 214 VAL A N 1
ATOM 1512 C CA . VAL A 1 214 ? 39.626 11.691 9.111 1.00 18.47 214 VAL A CA 1
ATOM 1513 C C . VAL A 1 214 ? 39.150 10.817 10.267 1.00 14.74 214 VAL A C 1
ATOM 1514 O O . VAL A 1 214 ? 39.060 11.247 11.436 1.00 17.72 214 VAL A O 1
ATOM 1518 N N . ASP A 1 215 ? 38.680 9.605 9.952 1.00 17.28 215 ASP A N 1
ATOM 1519 C CA . ASP A 1 215 ? 38.226 8.659 10.947 1.00 16.19 215 ASP A CA 1
ATOM 1520 C C . ASP A 1 215 ? 39.280 8.334 11.999 1.00 15.76 215 ASP A C 1
ATOM 1521 O O . ASP A 1 215 ? 39.037 8.253 13.204 1.00 15.16 215 ASP A O 1
ATOM 1526 N N . VAL A 1 216 ? 40.534 8.268 11.580 1.00 16.41 216 VAL A N 1
ATOM 1527 C CA . VAL A 1 216 ? 41.645 7.952 12.428 1.00 15.27 216 VAL A CA 1
ATOM 1528 C C . VAL A 1 216 ? 41.892 9.114 13.387 1.00 14.47 216 VAL A C 1
ATOM 1529 O O . VAL A 1 216 ? 42.097 8.959 14.603 1.00 14.49 216 VAL A O 1
ATOM 1533 N N . VAL A 1 217 ? 41.842 10.354 12.911 1.00 14.61 217 VAL A N 1
ATOM 1534 C CA . VAL A 1 217 ? 42.003 11.523 13.736 1.00 15.64 217 VAL A CA 1
ATOM 1535 C C . VAL A 1 217 ? 40.938 11.563 14.801 1.00 13.49 217 VAL A C 1
ATOM 1536 O O . VAL A 1 217 ? 41.141 11.820 15.967 1.00 13.99 217 VAL A O 1
ATOM 1540 N N . ARG A 1 218 ? 39.646 11.376 14.410 1.00 14.72 218 ARG A N 1
ATOM 1541 C CA . ARG A 1 218 ? 38.532 11.430 15.335 1.00 15.47 218 ARG A CA 1
ATOM 1542 C C . ARG A 1 218 ? 38.642 10.324 16.373 1.00 11.58 218 ARG A C 1
ATOM 1543 O O . ARG A 1 218 ? 38.419 10.518 17.572 1.00 13.80 218 ARG A O 1
ATOM 1551 N N . ARG A 1 219 ? 39.085 9.179 15.978 1.00 13.07 219 ARG A N 1
ATOM 1552 C CA . ARG A 1 219 ? 39.309 8.054 16.858 1.00 15.05 219 ARG A CA 1
ATOM 1553 C C . ARG A 1 219 ? 40.409 8.300 17.897 1.00 12.47 219 ARG A C 1
ATOM 1554 O O . ARG A 1 219 ? 40.323 8.082 19.099 1.00 13.10 219 ARG A O 1
ATOM 1562 N N . ALA A 1 220 ? 41.511 8.917 17.410 1.00 13.33 220 ALA A N 1
ATOM 1563 C CA . ALA A 1 220 ? 42.605 9.273 18.303 1.00 12.83 220 ALA A CA 1
ATOM 1564 C C . ALA A 1 220 ? 42.169 10.222 19.380 1.00 11.40 220 ALA A C 1
ATOM 1565 O O . ALA A 1 220 ? 42.503 10.150 20.580 1.00 12.24 220 ALA A O 1
ATOM 1567 N N . ILE A 1 221 ? 41.354 11.207 18.974 1.00 11.81 221 ILE A N 1
ATOM 1568 C CA . ILE A 1 221 ? 40.858 12.189 19.912 1.00 14.43 221 ILE A CA 1
ATOM 1569 C C . ILE A 1 221 ? 39.894 11.560 20.926 1.00 11.96 221 ILE A C 1
ATOM 1570 O O . ILE A 1 221 ? 39.916 11.827 22.125 1.00 13.73 221 ILE A O 1
ATOM 1575 N N . ALA A 1 222 ? 38.993 10.743 20.423 1.00 13.21 222 ALA A N 1
ATOM 1576 C CA . ALA A 1 222 ? 37.942 10.140 21.274 1.00 13.22 222 ALA A CA 1
ATOM 1577 C C . ALA A 1 222 ? 38.572 9.196 22.286 1.00 12.77 222 ALA A C 1
ATOM 1578 O O . ALA A 1 222 ? 38.349 9.382 23.490 1.00 14.87 222 ALA A O 1
ATOM 1580 N N . ILE A 1 223 ? 39.609 8.452 21.886 1.00 12.50 223 ILE A N 1
ATOM 1581 C CA . ILE A 1 223 ? 40.256 7.478 22.763 1.00 16.17 223 ILE A CA 1
ATOM 1582 C C . ILE A 1 223 ? 41.116 8.112 23.821 1.00 15.61 223 ILE A C 1
ATOM 1583 O O . ILE A 1 223 ? 41.129 7.741 25.008 1.00 17.12 223 ILE A O 1
ATOM 1588 N N . ASN A 1 224 ? 41.813 9.201 23.428 1.00 13.19 224 ASN A N 1
ATOM 1589 C CA . ASN A 1 224 ? 42.733 9.832 24.332 1.00 13.66 224 ASN A CA 1
ATOM 1590 C C . ASN A 1 224 ? 42.227 10.948 25.139 1.00 11.89 224 ASN A C 1
ATOM 1591 O O . ASN A 1 224 ? 42.780 11.269 26.197 1.00 14.61 224 ASN A O 1
ATOM 1596 N N . GLN A 1 225 ? 41.172 11.596 24.695 1.00 12.96 225 GLN A N 1
ATOM 1597 C CA . GLN A 1 225 ? 40.600 12.750 25.388 1.00 12.45 225 GLN A CA 1
ATOM 1598 C C . GLN A 1 225 ? 41.601 13.799 25.805 1.00 13.35 225 GLN A C 1
ATOM 1599 O O . GLN A 1 225 ? 41.686 14.219 26.973 1.00 15.71 225 GLN A O 1
ATOM 1605 N N . PRO A 1 226 ? 42.400 14.276 24.830 1.00 14.28 226 PRO A N 1
ATOM 1606 C CA . PRO A 1 226 ? 43.336 15.353 25.149 1.00 14.86 226 PRO A CA 1
ATOM 1607 C C . PRO A 1 226 ? 42.632 16.609 25.652 1.00 15.28 226 PRO A C 1
ATOM 1608 O O . PRO A 1 226 ? 41.590 16.984 25.138 1.00 17.17 226 PRO A O 1
ATOM 1612 N N . ASN A 1 227 ? 43.234 17.243 26.643 1.00 16.18 227 ASN A N 1
ATOM 1613 C CA . ASN A 1 227 ? 42.688 18.502 27.218 1.00 17.47 227 ASN A CA 1
ATOM 1614 C C . ASN A 1 227 ? 43.290 19.681 26.488 1.00 17.51 227 ASN A C 1
ATOM 1615 O O . ASN A 1 227 ? 44.526 19.883 26.621 1.00 15.93 227 ASN A O 1
ATOM 1620 N N . PRO A 1 228 ? 42.489 20.476 25.785 1.00 16.21 228 PRO A N 1
ATOM 1621 C CA . PRO A 1 228 ? 43.057 21.567 25.014 1.00 17.05 228 PRO A CA 1
ATOM 1622 C C . PRO A 1 228 ? 43.636 22.697 25.789 1.00 19.62 228 PRO A C 1
ATOM 1623 O O . PRO A 1 228 ? 44.426 23.497 25.219 1.00 19.33 228 PRO A O 1
ATOM 1627 N N . ARG A 1 229 ? 43.357 22.758 27.069 1.00 18.74 229 ARG A N 1
ATOM 1628 C CA . ARG A 1 229 ? 43.983 23.750 27.955 1.00 20.01 229 ARG A CA 1
ATOM 1629 C C . ARG A 1 229 ? 45.269 23.253 28.559 1.00 18.78 229 ARG A C 1
ATOM 1630 O O . ARG A 1 229 ? 45.861 23.900 29.440 1.00 22.74 229 ARG A O 1
ATOM 1638 N N . ASP A 1 230 ? 45.800 22.092 28.166 1.00 16.29 230 ASP A N 1
ATOM 1639 C CA . ASP A 1 230 ? 47.084 21.564 28.635 1.00 15.12 230 ASP A CA 1
ATOM 1640 C C . ASP A 1 230 ? 47.882 21.080 27.421 1.00 15.41 230 ASP A C 1
ATOM 1641 O O . ASP A 1 230 ? 47.727 19.933 26.965 1.00 14.67 230 ASP A O 1
ATOM 1646 N N . GLY A 1 231 ? 48.700 21.943 26.832 1.00 13.58 231 GLY A N 1
ATOM 1647 C CA . GLY A 1 231 ? 49.311 21.588 25.589 1.00 13.95 231 GLY A CA 1
ATOM 1648 C C . GLY A 1 231 ? 50.254 20.419 25.724 1.00 11.34 231 GLY A C 1
ATOM 1649 O O . GLY A 1 231 ? 50.459 19.682 24.723 1.00 12.77 231 GLY A O 1
ATOM 1650 N N . ILE A 1 232 ? 50.915 20.234 26.852 1.00 12.00 232 ILE A N 1
ATOM 1651 C CA . ILE A 1 232 ? 51.692 19.049 27.093 1.00 12.29 232 ILE A CA 1
ATOM 1652 C C . ILE A 1 232 ? 50.849 17.750 26.997 1.00 12.27 232 ILE A C 1
ATOM 1653 O O . ILE A 1 232 ? 51.240 16.743 26.416 1.00 12.31 232 ILE A O 1
ATOM 1658 N N . ASP A 1 233 ? 49.647 17.856 27.573 1.00 13.20 233 ASP A N 1
ATOM 1659 C CA . ASP A 1 233 ? 48.755 16.686 27.485 1.00 14.30 233 ASP A CA 1
ATOM 1660 C C . ASP A 1 233 ? 48.398 16.398 26.031 1.00 12.38 233 ASP A C 1
ATOM 1661 O O . ASP A 1 233 ? 48.374 15.223 25.630 1.00 12.96 233 ASP A O 1
ATOM 1666 N N . VAL A 1 234 ? 48.075 17.410 25.246 1.00 11.76 234 VAL A N 1
ATOM 1667 C CA . VAL A 1 234 ? 47.729 17.218 23.867 1.00 10.55 234 VAL A CA 1
ATOM 1668 C C . VAL A 1 234 ? 48.867 16.581 23.048 1.00 11.94 234 VAL A C 1
ATOM 1669 O O . VAL A 1 234 ? 48.703 15.592 22.342 1.00 12.20 234 VAL A O 1
ATOM 1673 N N . LEU A 1 235 ? 50.080 17.140 23.243 1.00 11.67 235 LEU A N 1
ATOM 1674 C CA . LEU A 1 235 ? 51.261 16.567 22.573 1.00 11.43 235 LEU A CA 1
ATOM 1675 C C . LEU A 1 235 ? 51.468 15.093 22.899 1.00 11.07 235 LEU A C 1
ATOM 1676 O O . LEU A 1 235 ? 51.785 14.297 22.031 1.00 11.50 235 LEU A O 1
ATOM 1681 N N . SER A 1 236 ? 51.397 14.827 24.203 1.00 11.08 236 SER A N 1
ATOM 1682 C CA . SER A 1 236 ? 51.698 13.482 24.658 1.00 11.82 236 SER A CA 1
ATOM 1683 C C . SER A 1 236 ? 50.690 12.442 24.143 1.00 10.66 236 SER A C 1
ATOM 1684 O O . SER A 1 236 ? 51.019 11.307 23.899 1.00 12.69 236 SER A O 1
ATOM 1687 N N . LYS A 1 237 ? 49.445 12.852 24.098 1.00 12.29 237 LYS A N 1
ATOM 1688 C CA . LYS A 1 237 ? 48.333 11.932 23.781 1.00 12.03 237 LYS A CA 1
ATOM 1689 C C . LYS A 1 237 ? 48.175 11.777 22.288 1.00 11.57 237 LYS A C 1
ATOM 1690 O O . LYS A 1 237 ? 48.136 10.655 21.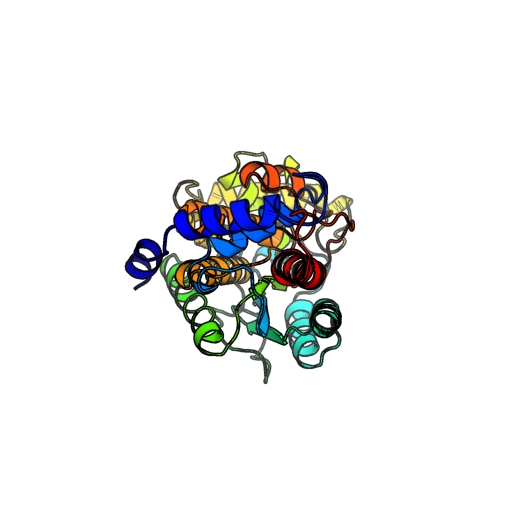746 1.00 13.51 237 LYS A O 1
ATOM 1696 N N . VAL A 1 238 ? 48.017 12.872 21.540 1.00 11.48 238 VAL A N 1
ATOM 1697 C CA . VAL A 1 238 ? 47.696 12.826 20.121 1.00 10.56 238 VAL A CA 1
ATOM 1698 C C . VAL A 1 238 ? 48.736 13.443 19.158 1.00 11.87 238 VAL A C 1
ATOM 1699 O O . VAL A 1 238 ? 48.502 13.617 17.973 1.00 12.24 238 VAL A O 1
ATOM 1703 N N . GLY A 1 239 ? 49.899 13.754 19.723 1.00 11.33 239 GLY A N 1
ATOM 1704 C CA . GLY A 1 239 ? 51.027 14.298 18.906 1.00 11.20 239 GLY A CA 1
ATOM 1705 C C . GLY A 1 239 ? 51.967 13.168 18.597 1.00 11.29 239 GLY A C 1
ATOM 1706 O O . GLY A 1 239 ? 51.624 12.078 18.204 1.00 11.57 239 GLY A O 1
ATOM 1707 N N . GLY A 1 240 ? 53.254 13.499 18.541 1.00 12.50 240 GLY A N 1
ATOM 1708 C CA . GLY A 1 240 ? 54.344 12.597 18.216 1.00 12.28 240 GLY A CA 1
ATOM 1709 C C . GLY A 1 240 ? 55.614 13.279 18.686 1.00 11.77 240 GLY A C 1
ATOM 1710 O O . GLY A 1 240 ? 55.686 14.412 19.112 1.00 11.08 240 GLY A O 1
ATOM 1711 N N . PHE A 1 241 ? 56.672 12.463 18.636 1.00 10.35 241 PHE A N 1
ATOM 1712 C CA . PHE A 1 241 ? 57.983 12.942 19.136 1.00 10.02 241 PHE A CA 1
ATOM 1713 C C . PHE A 1 241 ? 58.533 14.096 18.289 1.00 10.41 241 PHE A C 1
ATOM 1714 O O . PHE A 1 241 ? 59.097 15.019 18.847 1.00 9.51 241 PHE A O 1
ATOM 1722 N N . ASP A 1 242 ? 58.336 14.050 16.988 1.00 10.33 242 ASP A N 1
ATOM 1723 C CA . ASP A 1 242 ? 58.720 15.164 16.084 1.00 10.50 242 ASP A CA 1
ATOM 1724 C C . ASP A 1 242 ? 58.014 16.453 16.460 1.00 10.38 242 ASP A C 1
ATOM 1725 O O . ASP A 1 242 ? 58.640 17.513 16.518 1.00 10.57 242 ASP A O 1
ATOM 1730 N N . LEU A 1 243 ? 56.720 16.390 16.744 1.00 10.09 243 LEU A N 1
ATOM 1731 C CA . LEU A 1 243 ? 55.928 17.564 17.073 1.00 10.44 243 LEU A CA 1
ATOM 1732 C C . LEU A 1 243 ? 56.373 18.112 18.415 1.00 9.14 243 LEU A C 1
ATOM 1733 O O . LEU A 1 243 ? 56.505 19.324 18.630 1.00 10.34 243 LEU A O 1
ATOM 1738 N N . VAL A 1 244 ? 56.614 17.242 19.411 1.00 9.02 244 VAL A N 1
ATOM 1739 C CA . VAL A 1 244 ? 57.214 17.643 20.679 1.00 9.58 244 VAL A CA 1
ATOM 1740 C C . VAL A 1 244 ? 58.555 18.340 20.473 1.00 9.43 244 VAL A C 1
ATOM 1741 O O . VAL A 1 244 ? 58.797 19.382 21.062 1.00 9.47 244 VAL A O 1
ATOM 1745 N N . GLY A 1 245 ? 59.381 17.760 19.626 1.00 9.43 245 GLY A N 1
ATOM 1746 C CA . GLY A 1 245 ? 60.683 18.358 19.351 1.00 9.25 245 GLY A CA 1
ATOM 1747 C C . GLY A 1 245 ? 60.553 19.742 18.813 1.00 8.91 245 GLY A C 1
ATOM 1748 O O . GLY A 1 245 ? 61.267 20.644 19.233 1.00 10.07 245 GLY A O 1
ATOM 1749 N N . MET A 1 246 ? 59.659 19.939 17.847 1.00 9.06 246 MET A N 1
ATOM 1750 C CA . MET A 1 246 ? 59.492 21.282 17.279 1.00 9.10 246 MET A CA 1
ATOM 1751 C C . MET A 1 246 ? 58.993 22.251 18.321 1.00 9.01 246 MET A C 1
ATOM 1752 O O . MET A 1 246 ? 59.448 23.395 18.399 1.00 9.52 246 MET A O 1
ATOM 1757 N N . THR A 1 247 ? 58.048 21.856 19.165 1.00 8.92 247 THR A N 1
ATOM 1758 C CA . THR A 1 247 ? 57.598 22.699 20.259 1.00 9.30 247 THR A CA 1
ATOM 1759 C C . THR A 1 247 ? 58.766 23.070 21.170 1.00 9.19 247 THR A C 1
ATOM 1760 O O . THR A 1 247 ? 58.901 24.216 21.611 1.00 9.74 247 THR A O 1
ATOM 1764 N N . GLY A 1 248 ? 59.626 22.082 21.408 1.00 9.01 248 GLY A N 1
ATOM 1765 C CA . GLY A 1 248 ? 60.809 22.354 22.208 1.00 9.79 248 GLY A CA 1
ATOM 1766 C C . GLY A 1 248 ? 61.781 23.411 21.645 1.00 8.68 248 GLY A C 1
ATOM 1767 O O . GLY A 1 248 ? 62.385 24.175 22.397 1.00 9.87 248 GLY A O 1
ATOM 1768 N N . VAL A 1 249 ? 61.948 23.383 20.330 1.00 8.90 249 VAL A N 1
ATOM 1769 C CA . VAL A 1 249 ? 62.786 24.402 19.688 1.00 8.73 249 VAL A CA 1
ATOM 1770 C C . VAL A 1 249 ? 62.183 25.780 19.940 1.00 9.01 249 VAL A C 1
ATOM 1771 O O . VAL A 1 249 ? 62.850 26.765 20.231 1.00 10.17 249 VAL A O 1
ATOM 1775 N N . MET A 1 250 ? 60.841 25.894 19.831 1.00 8.88 250 MET A N 1
ATOM 1776 C CA . MET A 1 250 ? 60.166 27.141 20.053 1.00 9.39 250 MET A CA 1
ATOM 1777 C C . MET A 1 250 ? 60.293 27.660 21.467 1.00 10.03 250 MET A C 1
ATOM 1778 O O . MET A 1 250 ? 60.576 28.825 21.747 1.00 10.50 250 MET A O 1
ATOM 1783 N N . LEU A 1 251 ? 60.110 26.762 22.429 1.00 10.19 251 LEU A N 1
ATOM 1784 C CA . LEU A 1 251 ? 60.299 27.088 23.841 1.00 10.43 251 LEU A CA 1
ATOM 1785 C C . LEU A 1 251 ? 61.737 27.517 24.106 1.00 10.28 251 LEU A C 1
ATOM 1786 O O . LEU A 1 251 ? 61.975 28.455 24.920 1.00 11.81 251 LEU A O 1
ATOM 1791 N N . GLY A 1 252 ? 62.712 26.800 23.563 1.00 10.51 252 GLY A N 1
ATOM 1792 C CA . GLY A 1 252 ? 64.102 27.137 23.826 1.00 11.30 252 GLY A CA 1
ATOM 1793 C C . GLY A 1 252 ? 64.484 28.471 23.192 1.00 10.95 252 GLY A C 1
ATOM 1794 O O . GLY A 1 252 ? 65.177 29.269 23.805 1.00 12.39 252 GLY A O 1
ATOM 1795 N N . ALA A 1 253 ? 64.039 28.720 21.975 1.00 10.23 253 ALA A N 1
ATOM 1796 C CA . ALA A 1 253 ? 64.325 30.011 21.307 1.00 11.70 253 ALA A CA 1
ATOM 1797 C C . ALA A 1 253 ? 63.719 31.125 22.134 1.00 9.91 253 ALA A C 1
ATOM 1798 O O . ALA A 1 253 ? 64.354 32.117 22.441 1.00 10.05 253 ALA A O 1
ATOM 1800 N N . ALA A 1 254 ? 62.475 30.971 22.567 1.00 9.33 254 ALA A N 1
ATOM 1801 C CA . ALA A 1 254 ? 61.827 31.992 23.396 1.00 9.47 254 ALA A CA 1
ATOM 1802 C C . ALA A 1 254 ? 62.546 32.228 24.735 1.00 9.77 254 ALA A C 1
ATOM 1803 O O . ALA A 1 254 ? 62.786 33.379 25.104 1.00 10.14 254 ALA A O 1
ATOM 1805 N N . ARG A 1 255 ? 62.999 31.136 25.358 1.00 9.60 255 ARG A N 1
ATOM 1806 C CA . ARG A 1 255 ? 63.743 31.269 26.593 1.00 10.28 255 ARG A CA 1
ATOM 1807 C C . ARG A 1 255 ? 65.029 32.071 26.388 1.00 11.25 255 ARG A C 1
ATOM 1808 O O . ARG A 1 255 ? 65.351 32.826 27.306 1.00 12.31 255 ARG A O 1
ATOM 1816 N N . CYS A 1 256 ? 65.651 31.899 25.246 1.00 11.03 256 CYS A N 1
ATOM 1817 C CA . CYS A 1 256 ? 66.872 32.623 24.877 1.00 12.06 256 CYS A CA 1
ATOM 1818 C C . CYS A 1 256 ? 66.576 33.932 24.311 1.00 10.56 256 CYS A C 1
ATOM 1819 O O . CYS A 1 256 ? 67.469 34.715 24.016 1.00 12.42 256 CYS A O 1
ATOM 1822 N N . GLY A 1 257 ? 65.332 34.356 24.199 1.00 9.67 257 GLY A N 1
ATOM 1823 C CA . GLY A 1 257 ? 64.935 35.646 23.626 1.00 8.57 257 GLY A CA 1
ATOM 1824 C C . GLY A 1 257 ? 65.234 35.820 22.132 1.00 8.08 257 GLY A C 1
ATOM 1825 O O . GLY A 1 257 ? 65.553 36.927 21.749 1.00 8.65 257 GLY A O 1
ATOM 1826 N N . LEU A 1 258 ? 65.141 34.744 21.377 1.00 8.19 258 LEU A N 1
ATOM 1827 C CA . LEU A 1 258 ? 65.540 34.728 19.980 1.00 8.79 258 LEU A CA 1
ATOM 1828 C C . LEU A 1 258 ? 64.412 34.283 19.078 1.00 7.96 258 LEU A C 1
ATOM 1829 O O . LEU A 1 258 ? 63.515 33.537 19.455 1.00 8.59 258 LEU A O 1
ATOM 1834 N N . PRO A 1 259 ? 64.503 34.718 17.802 1.00 7.94 259 PRO A N 1
ATOM 1835 C CA . PRO A 1 259 ? 63.486 34.417 16.812 1.00 8.21 259 PRO A CA 1
ATOM 1836 C C . PRO A 1 259 ? 63.517 33.013 16.289 1.00 7.81 259 PRO A C 1
ATOM 1837 O O . PRO A 1 259 ? 64.626 32.434 16.075 1.00 8.73 259 PRO A O 1
ATOM 1841 N N . VAL A 1 260 ? 62.358 32.473 15.996 1.00 7.94 260 VAL A N 1
ATOM 1842 C CA . VAL A 1 260 ? 62.201 31.182 15.357 1.00 8.82 260 VAL A CA 1
ATOM 1843 C C . VAL A 1 260 ? 61.221 31.286 14.204 1.00 7.75 260 VAL A C 1
ATOM 1844 O O . VAL A 1 260 ? 60.095 31.731 14.388 1.00 8.45 260 VAL A O 1
ATOM 1848 N N . LEU A 1 261 ? 61.651 30.888 13.027 1.00 7.86 261 LEU A N 1
ATOM 1849 C CA . LEU A 1 261 ? 60.821 30.774 11.832 1.00 7.91 261 LEU A CA 1
ATOM 1850 C C . LEU A 1 261 ? 60.091 29.469 11.790 1.00 7.77 261 LEU A C 1
ATOM 1851 O O . LEU A 1 261 ? 60.699 28.389 11.878 1.00 8.84 261 LEU A O 1
ATOM 1856 N N . LEU A 1 262 ? 58.774 29.547 11.652 1.00 8.30 262 LEU A N 1
ATOM 1857 C CA . LEU A 1 262 ? 57.938 28.417 11.379 1.00 8.85 262 LEU A CA 1
ATOM 1858 C C . LEU A 1 262 ? 58.134 27.911 9.983 1.00 9.00 262 LEU A C 1
ATOM 1859 O O . LEU A 1 262 ? 58.770 28.587 9.127 1.00 9.69 262 LEU A O 1
ATOM 1864 N N . ASP A 1 263 ? 57.623 26.733 9.725 1.00 8.70 263 ASP A N 1
ATOM 1865 C CA . ASP A 1 263 ? 57.632 26.099 8.407 1.00 9.59 263 ASP A CA 1
ATOM 1866 C C . ASP A 1 263 ? 56.213 25.986 7.876 1.00 9.57 263 ASP A C 1
ATOM 1867 O O . ASP A 1 263 ? 55.565 27.003 7.677 1.00 10.83 263 ASP A O 1
ATOM 1872 N N . GLY A 1 264 ? 55.686 24.782 7.775 1.00 10.00 264 GLY A N 1
ATOM 1873 C CA . GLY A 1 264 ? 54.346 24.497 7.308 1.00 10.38 264 GLY A CA 1
ATOM 1874 C C . GLY A 1 264 ? 53.413 23.973 8.381 1.00 9.87 264 GLY A C 1
ATOM 1875 O O . GLY A 1 264 ? 53.534 24.310 9.575 1.00 9.24 264 GLY A O 1
ATOM 1876 N N . PHE A 1 265 ? 52.453 23.171 7.948 1.00 11.69 265 PHE A N 1
ATOM 1877 C CA . PHE A 1 265 ? 51.365 22.754 8.826 1.00 11.40 265 PHE A CA 1
ATOM 1878 C C . PHE A 1 265 ? 51.777 21.983 10.071 1.00 9.15 265 PHE A C 1
ATOM 1879 O O . PHE A 1 265 ? 51.261 22.245 11.123 1.00 10.33 265 PHE A O 1
ATOM 1887 N N . LEU A 1 266 ? 52.773 21.135 9.913 1.00 10.40 266 LEU A N 1
ATOM 1888 C CA . LEU A 1 266 ? 53.277 20.409 11.076 1.00 10.30 266 LEU A CA 1
ATOM 1889 C C . LEU A 1 266 ? 53.751 21.383 12.118 1.00 9.56 266 LEU A C 1
ATOM 1890 O O . LEU A 1 266 ? 53.485 21.307 13.331 1.00 9.87 266 LEU A O 1
ATOM 1895 N N . SER A 1 267 ? 54.535 22.372 11.695 1.00 9.12 267 SER A N 1
ATOM 1896 C CA . SER A 1 267 ? 55.064 23.384 12.578 1.00 9.39 267 SER A CA 1
ATOM 1897 C C . SER A 1 267 ? 53.974 24.245 13.175 1.00 9.18 267 SER A C 1
ATOM 1898 O O . SER A 1 267 ? 54.087 24.710 14.309 1.00 8.79 267 SER A O 1
ATOM 1901 N N . TYR A 1 268 ? 52.896 24.538 12.430 1.00 8.83 268 TYR A N 1
ATOM 1902 C CA . TYR A 1 268 ? 51.808 25.337 13.003 1.00 8.28 268 TYR A CA 1
ATOM 1903 C C . TYR A 1 268 ? 51.116 24.586 14.156 1.00 8.42 268 TYR A C 1
ATOM 1904 O O . TYR A 1 268 ? 50.793 25.196 15.160 1.00 9.19 268 TYR A O 1
ATOM 1913 N N . SER A 1 269 ? 51.049 23.269 14.026 1.00 9.27 269 SER A N 1
ATOM 1914 C CA . SER A 1 269 ? 50.446 22.462 15.106 1.00 9.76 269 SER A CA 1
ATOM 1915 C C . SER A 1 269 ? 51.345 22.546 16.317 1.00 9.67 269 SER A C 1
ATOM 1916 O O . SER A 1 269 ? 50.832 22.717 17.455 1.00 10.05 269 SER A O 1
ATOM 1919 N N . ALA A 1 270 ? 52.673 22.414 16.175 1.00 8.74 270 ALA A N 1
ATOM 1920 C CA . ALA A 1 270 ? 53.581 22.585 17.278 1.00 9.44 270 ALA A CA 1
ATOM 1921 C C . ALA A 1 270 ? 53.551 23.981 17.849 1.00 8.56 270 ALA A C 1
ATOM 1922 O O . ALA A 1 270 ? 53.632 24.130 19.070 1.00 9.60 270 ALA A O 1
ATOM 1924 N N . ALA A 1 271 ? 53.346 25.010 17.058 1.00 9.08 271 ALA A N 1
ATOM 1925 C CA . ALA A 1 271 ? 53.292 26.377 17.555 1.00 8.62 271 ALA A CA 1
ATOM 1926 C C . ALA A 1 271 ? 52.005 26.570 18.380 1.00 8.52 271 ALA A C 1
ATOM 1927 O O . ALA A 1 271 ? 52.013 27.290 19.371 1.00 8.64 271 ALA A O 1
ATOM 1929 N N . LEU A 1 272 ? 50.896 25.975 17.922 1.00 9.53 272 LEU A N 1
ATOM 1930 C CA . LEU A 1 272 ? 49.654 26.038 18.778 1.00 9.31 272 LEU A CA 1
ATOM 1931 C C . LEU A 1 272 ? 49.882 25.427 20.141 1.00 8.93 272 LEU A C 1
ATOM 1932 O O . LEU A 1 272 ? 49.572 26.016 21.179 1.00 10.51 272 LEU A O 1
ATOM 1937 N N . ALA A 1 273 ? 50.615 24.306 20.202 1.00 8.96 273 ALA A N 1
ATOM 1938 C CA . ALA A 1 273 ? 50.957 23.699 21.483 1.00 9.81 273 ALA A CA 1
ATOM 1939 C C . ALA A 1 273 ? 51.878 24.592 22.283 1.00 9.34 273 ALA A C 1
ATOM 1940 O O . ALA A 1 273 ? 51.657 24.825 23.508 1.00 10.08 273 ALA A O 1
ATOM 1942 N N . ALA A 1 274 ? 52.917 25.134 21.669 1.00 10.03 274 ALA A N 1
ATOM 1943 C CA . ALA A 1 274 ? 53.887 25.979 22.395 1.00 9.74 274 ALA A CA 1
ATOM 1944 C C . ALA A 1 274 ? 53.208 27.199 22.986 1.00 9.70 274 ALA A C 1
ATOM 1945 O O . ALA A 1 274 ? 53.486 27.547 24.144 1.00 10.54 274 ALA A O 1
ATOM 1947 N N . CYS A 1 275 ? 52.312 27.799 22.253 1.00 9.95 275 CYS A N 1
ATOM 1948 C CA . CYS A 1 275 ? 51.672 28.989 22.767 1.00 10.56 275 CYS A CA 1
ATOM 1949 C C . CYS A 1 275 ? 50.593 28.717 23.805 1.00 11.88 275 CYS A C 1
ATOM 1950 O O . CYS A 1 275 ? 50.345 29.593 24.649 1.00 14.10 275 CYS A O 1
ATOM 1953 N N . GLN A 1 276 ? 50.061 27.519 23.788 1.00 11.03 276 GLN A N 1
ATOM 1954 C CA . GLN A 1 276 ? 49.152 27.152 24.913 1.00 11.47 276 GLN A CA 1
ATOM 1955 C C . GLN A 1 276 ? 49.961 26.894 26.122 1.00 12.68 276 GLN A C 1
ATOM 1956 O O . GLN A 1 276 ? 49.606 27.353 27.241 1.00 13.60 276 GLN A O 1
ATOM 1962 N N . ILE A 1 277 ? 51.078 26.193 26.053 1.00 10.84 277 ILE A N 1
ATOM 1963 C CA . ILE A 1 277 ? 51.961 25.889 27.111 1.00 11.98 277 ILE A CA 1
ATOM 1964 C C . ILE A 1 277 ? 52.534 27.160 27.729 1.00 12.53 277 ILE A C 1
ATOM 1965 O O . ILE A 1 277 ? 52.574 27.331 28.988 1.00 13.16 277 ILE A O 1
ATOM 1970 N N . ALA A 1 278 ? 52.984 28.113 26.935 1.00 11.44 278 ALA A N 1
ATOM 1971 C CA . ALA A 1 278 ? 53.605 29.333 27.415 1.00 11.19 278 ALA A CA 1
ATOM 1972 C C . ALA A 1 278 ? 53.224 30.412 26.443 1.00 11.50 278 ALA A C 1
ATOM 1973 O O . ALA A 1 278 ? 53.909 30.609 25.398 1.00 10.60 278 ALA A O 1
ATOM 1975 N N . PRO A 1 279 ? 52.182 31.220 26.652 1.00 11.40 279 PRO A N 1
ATOM 1976 C CA . PRO A 1 279 ? 51.817 32.329 25.809 1.00 11.64 279 PRO A CA 1
ATOM 1977 C C . PRO A 1 279 ? 52.982 33.262 25.486 1.00 9.59 279 PRO A C 1
ATOM 1978 O O . PRO A 1 279 ? 52.966 33.865 24.399 1.00 10.71 279 PRO A O 1
ATOM 1982 N N . ALA A 1 280 ? 53.946 33.374 26.370 1.00 10.19 280 ALA A N 1
ATOM 1983 C CA . ALA A 1 280 ? 55.120 34.178 26.182 1.00 10.63 280 ALA A CA 1
ATOM 1984 C C . ALA A 1 280 ? 55.992 33.735 25.015 1.00 10.42 280 ALA A C 1
ATOM 1985 O O . ALA A 1 280 ? 56.815 34.550 24.587 1.00 10.70 280 ALA A O 1
ATOM 1987 N N . VAL A 1 281 ? 55.797 32.570 24.453 1.00 10.17 281 VAL A N 1
ATOM 1988 C CA . VAL A 1 281 ? 56.494 32.168 23.239 1.00 9.75 281 VAL A CA 1
ATOM 1989 C C . VAL A 1 281 ? 56.117 33.021 22.063 1.00 9.53 281 VAL A C 1
ATOM 1990 O O . VAL A 1 281 ? 56.923 33.208 21.120 1.00 9.31 281 VAL A O 1
ATOM 1994 N N . ARG A 1 282 ? 54.867 33.462 21.956 1.00 9.21 282 ARG A N 1
ATOM 1995 C CA . ARG A 1 282 ? 54.326 33.954 20.739 1.00 8.90 282 ARG A CA 1
ATOM 1996 C C . ARG A 1 282 ? 55.101 35.124 20.088 1.00 9.11 282 ARG A C 1
ATOM 1997 O O . ARG A 1 282 ? 55.264 35.064 18.830 1.00 9.39 282 ARG A O 1
ATOM 2005 N N . PRO A 1 283 ? 55.610 36.090 20.814 1.00 9.11 283 PRO A N 1
ATOM 2006 C CA . PRO A 1 283 ? 56.355 37.186 20.170 1.00 9.52 283 PRO A CA 1
ATOM 2007 C C . PRO A 1 283 ? 57.649 36.784 19.463 1.00 9.03 283 PRO A C 1
ATOM 2008 O O . PRO A 1 283 ? 58.146 37.645 18.720 1.00 9.86 283 PRO A O 1
ATOM 2012 N N . TYR A 1 284 ? 58.131 35.600 19.692 1.00 7.76 284 TYR A N 1
ATOM 2013 C CA . TYR A 1 284 ? 59.376 35.094 19.119 1.00 8.08 284 TYR A CA 1
ATOM 2014 C C . TYR A 1 284 ? 59.110 34.367 17.837 1.00 8.51 284 TYR A C 1
ATOM 2015 O O . TYR A 1 284 ? 60.061 34.032 17.100 1.00 8.90 284 TYR A O 1
ATOM 2024 N N . LEU A 1 285 ? 57.867 34.006 17.509 1.00 8.13 285 LEU A N 1
ATOM 2025 C CA . LEU A 1 285 ? 57.553 33.188 16.338 1.00 8.30 285 LEU A CA 1
ATOM 2026 C C . LEU A 1 285 ? 57.377 34.064 15.117 1.00 9.22 285 L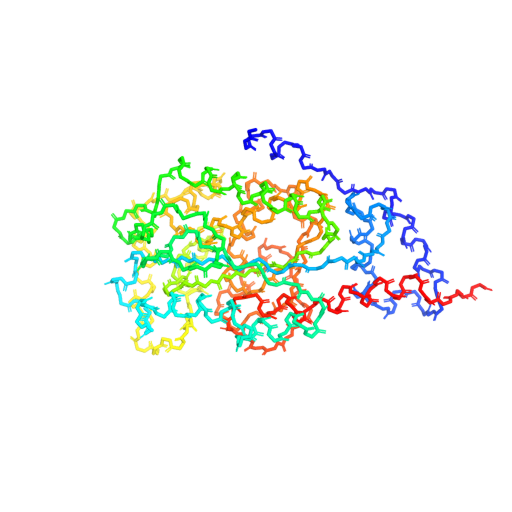EU A C 1
ATOM 2027 O O . LEU A 1 285 ? 56.757 35.140 15.209 1.00 10.39 285 LEU A O 1
ATOM 2032 N N . ILE A 1 286 ? 57.951 33.658 13.992 1.00 8.98 286 ILE A N 1
ATOM 2033 C CA . ILE A 1 286 ? 57.830 34.360 12.734 1.00 8.71 286 ILE A CA 1
ATOM 2034 C C . ILE A 1 286 ? 57.336 33.354 11.703 1.00 8.77 286 ILE A C 1
ATOM 2035 O O . ILE A 1 286 ? 57.954 32.317 11.501 1.00 8.66 286 ILE A O 1
ATOM 2040 N N . PRO A 1 287 ? 56.223 33.632 10.996 1.00 9.46 287 PRO A N 1
ATOM 2041 C CA . PRO A 1 287 ? 55.820 32.732 9.973 1.00 9.80 287 PRO A CA 1
ATOM 2042 C C . PRO A 1 287 ? 56.753 32.788 8.760 1.00 9.67 287 PRO A C 1
ATOM 2043 O O . PRO A 1 287 ? 57.406 33.806 8.558 1.00 11.78 287 PRO A O 1
ATOM 2047 N N . SER A 1 288 ? 56.832 31.754 7.974 1.00 9.14 288 SER A N 1
ATOM 2048 C CA . SER A 1 288 ? 57.536 31.756 6.692 1.00 8.80 288 SER A CA 1
ATOM 2049 C C . SER A 1 288 ? 56.543 31.739 5.564 1.00 10.80 288 SER A C 1
ATOM 2050 O O . SER A 1 288 ? 56.208 32.800 5.015 1.00 11.83 288 SER A O 1
ATOM 2053 N N . HIS A 1 289 ? 56.040 30.578 5.270 1.00 9.92 289 HIS A N 1
ATOM 2054 C CA . HIS A 1 289 ? 55.157 30.339 4.176 1.00 10.44 289 HIS A CA 1
ATOM 2055 C C . HIS A 1 289 ? 53.779 29.851 4.568 1.00 10.26 289 HIS A C 1
ATOM 2056 O O . HIS A 1 289 ? 53.563 29.428 5.652 1.00 10.87 289 HIS A O 1
ATOM 2063 N N . PHE A 1 290 ? 52.869 29.914 3.620 1.00 12.68 290 PHE A N 1
ATOM 2064 C CA . PHE A 1 290 ? 51.460 29.498 3.810 1.00 12.04 290 PHE A CA 1
ATOM 2065 C C . PHE A 1 290 ? 51.359 28.137 3.177 1.00 13.63 290 PHE A C 1
ATOM 2066 O O . PHE A 1 290 ? 51.302 27.976 1.907 1.00 14.64 290 PHE A O 1
ATOM 2074 N N . SER A 1 291 ? 51.391 27.090 3.984 1.00 14.07 291 SER A N 1
ATOM 2075 C CA . SER A 1 291 ? 51.418 25.681 3.541 1.00 14.45 291 SER A CA 1
ATOM 2076 C C . SER A 1 291 ? 50.205 25.418 2.637 1.00 15.72 291 SER A C 1
ATOM 2077 O O . SER A 1 291 ? 49.140 25.890 2.920 1.00 14.62 291 SER A O 1
ATOM 2080 N N . ALA A 1 292 ? 50.416 24.507 1.718 1.00 15.17 292 ALA A N 1
ATOM 2081 C CA . ALA A 1 292 ? 49.337 23.995 0.843 1.00 15.52 292 ALA A CA 1
ATOM 2082 C C . ALA A 1 292 ? 48.458 22.983 1.544 1.00 18.95 292 ALA A C 1
ATOM 2083 O O . ALA A 1 292 ? 47.465 22.504 0.950 1.00 21.51 292 ALA A O 1
ATOM 2085 N N . GLU A 1 293 ? 48.686 22.612 2.790 1.00 17.20 293 GLU A N 1
ATOM 2086 C CA . GLU A 1 293 ? 47.840 21.638 3.489 1.00 16.81 293 GLU A CA 1
ATOM 2087 C C . GLU A 1 293 ? 46.500 22.250 3.840 1.00 16.65 293 GLU A C 1
ATOM 2088 O O . GLU A 1 293 ? 46.390 23.425 4.190 1.00 17.47 293 GLU A O 1
ATOM 2094 N N . LYS A 1 294 ? 45.454 21.403 3.784 1.00 16.41 294 LYS A N 1
ATOM 2095 C CA . LYS A 1 294 ? 44.113 21.878 3.989 1.00 18.86 294 LYS A CA 1
ATOM 2096 C C . LYS A 1 294 ? 43.885 22.689 5.227 1.00 19.33 294 LYS A C 1
ATOM 2097 O O . LYS A 1 294 ? 43.220 23.732 5.230 1.00 21.00 294 LYS A O 1
ATOM 2103 N N . GLY A 1 295 ? 44.441 22.227 6.343 1.00 17.16 295 GLY A N 1
ATOM 2104 C CA . GLY A 1 295 ? 44.269 22.834 7.650 1.00 16.21 295 GLY A CA 1
ATOM 2105 C C . GLY A 1 295 ? 45.127 24.072 7.947 1.00 13.68 295 GLY A C 1
ATOM 2106 O O . GLY A 1 295 ? 45.025 24.614 9.034 1.00 14.31 295 GLY A O 1
ATOM 2107 N N . ALA A 1 296 ? 45.900 24.503 6.958 1.00 14.88 296 ALA A N 1
ATOM 2108 C CA . ALA A 1 296 ? 46.816 25.619 7.137 1.00 15.35 296 ALA A CA 1
ATOM 2109 C C . ALA A 1 296 ? 46.112 26.900 7.576 1.00 13.57 296 ALA A C 1
ATOM 2110 O O . ALA A 1 296 ? 46.460 27.577 8.550 1.00 13.42 296 ALA A O 1
ATOM 2112 N N . ARG A 1 297 ? 45.022 27.270 6.876 1.00 15.02 297 ARG A N 1
ATOM 2113 C CA . ARG A 1 297 ? 44.358 28.497 7.196 1.00 14.22 297 ARG A CA 1
ATOM 2114 C C . ARG A 1 297 ? 43.808 28.651 8.587 1.00 12.47 297 ARG A C 1
ATOM 2115 O O . ARG A 1 297 ? 43.987 29.625 9.279 1.00 15.16 297 ARG A O 1
ATOM 2123 N N . ILE A 1 298 ? 43.169 27.568 9.050 1.00 13.97 298 ILE A N 1
ATOM 2124 C CA . ILE A 1 298 ? 42.613 27.502 10.352 1.00 15.20 298 ILE A CA 1
ATOM 2125 C C . ILE A 1 298 ? 43.699 27.599 11.417 1.00 13.40 298 ILE A C 1
ATOM 2126 O O . ILE A 1 298 ? 43.571 28.308 12.382 1.00 14.85 298 ILE A O 1
ATOM 2131 N N . ALA A 1 299 ? 44.788 26.813 11.248 1.00 13.29 299 ALA A N 1
ATOM 2132 C CA . ALA A 1 299 ? 45.874 26.898 12.204 1.00 14.13 299 ALA A CA 1
ATOM 2133 C C . ALA A 1 299 ? 46.488 28.292 12.297 1.00 11.43 299 ALA A C 1
ATOM 2134 O O . ALA A 1 299 ? 46.676 28.807 13.385 1.00 12.68 299 ALA A O 1
ATOM 2136 N N . LEU A 1 300 ? 46.757 28.872 11.136 1.00 12.05 300 LEU A N 1
ATOM 2137 C CA . LEU A 1 300 ? 47.273 30.221 11.089 1.00 12.85 300 LEU A CA 1
ATOM 2138 C C . LEU A 1 300 ? 46.383 31.282 11.694 1.00 12.62 300 LEU A C 1
ATOM 2139 O O . LEU A 1 300 ? 46.827 32.185 12.396 1.00 14.28 300 LEU A O 1
ATOM 2144 N N . ALA A 1 301 ? 45.063 31.104 11.471 1.00 13.58 301 ALA A N 1
ATOM 2145 C CA . ALA A 1 301 ? 44.130 32.049 12.076 1.00 14.77 301 ALA A CA 1
ATOM 2146 C C . ALA A 1 301 ? 44.123 32.034 13.554 1.00 13.65 301 ALA A C 1
ATOM 2147 O O . ALA A 1 301 ? 44.135 33.058 14.205 1.00 16.75 301 ALA A O 1
ATOM 2149 N N . HIS A 1 302 ? 44.294 30.840 14.121 1.00 14.48 302 HIS A N 1
ATOM 2150 C CA . HIS A 1 302 ? 44.362 30.707 15.553 1.00 15.43 302 HIS A CA 1
ATOM 2151 C C . HIS A 1 302 ? 45.647 31.236 16.160 1.00 16.45 302 HIS A C 1
ATOM 2152 O O . HIS A 1 302 ? 45.650 31.692 17.315 1.00 20.75 302 HIS A O 1
ATOM 2159 N N . LEU A 1 303 ? 46.736 31.238 15.379 1.00 15.06 303 LEU A N 1
ATOM 2160 C CA . LEU A 1 303 ? 47.991 31.853 15.782 1.00 15.18 303 LEU A CA 1
ATOM 2161 C C . LEU A 1 303 ? 48.009 33.385 15.441 1.00 12.62 303 LEU A C 1
ATOM 2162 O O . LEU A 1 303 ? 49.000 34.034 15.695 1.00 15.00 303 LEU A O 1
ATOM 2167 N N . SER A 1 304 ? 46.953 33.904 14.795 1.00 13.91 304 SER A N 1
ATOM 2168 C CA . SER A 1 304 ? 46.934 35.304 14.352 1.00 16.19 304 SER A CA 1
ATOM 2169 C C . SER A 1 304 ? 48.168 35.631 13.507 1.00 12.35 304 SER A C 1
ATOM 2170 O O . SER A 1 304 ? 48.881 36.625 13.676 1.00 15.63 304 SER A O 1
ATOM 2173 N N . MET A 1 305 ? 48.471 34.732 12.583 1.00 12.69 305 MET A N 1
ATOM 2174 C CA . MET A 1 305 ? 49.652 34.824 11.722 1.00 13.78 305 MET A CA 1
ATOM 2175 C C . MET A 1 305 ? 49.332 34.856 10.237 1.00 12.72 305 MET A C 1
ATOM 2176 O O . MET A 1 305 ? 48.463 34.098 9.742 1.00 14.06 305 MET A O 1
ATOM 2181 N N . GLU A 1 306 ? 50.073 35.680 9.521 1.00 13.25 306 GLU A N 1
ATOM 2182 C CA . GLU A 1 306 ? 49.940 35.842 8.102 1.00 14.50 306 GLU A CA 1
ATOM 2183 C C . GLU A 1 306 ? 51.307 35.616 7.449 1.00 13.43 306 GLU A C 1
ATOM 2184 O O . GLU A 1 306 ? 52.227 36.438 7.591 1.00 13.90 306 GLU A O 1
ATOM 2190 N N . PRO A 1 307 ? 51.479 34.456 6.848 1.00 10.74 307 PRO A N 1
ATOM 2191 C CA . PRO A 1 307 ? 52.822 34.213 6.273 1.00 11.06 307 PRO A CA 1
ATOM 2192 C C . PRO A 1 307 ? 53.248 35.157 5.196 1.00 10.50 307 PRO A C 1
ATOM 2193 O O . PRO A 1 307 ? 52.433 35.836 4.556 1.00 13.04 307 PRO A O 1
ATOM 2197 N N . TYR A 1 308 ? 54.524 35.318 5.000 1.00 9.21 308 TYR A N 1
ATOM 2198 C CA . TYR A 1 308 ? 55.131 36.175 4.004 1.00 10.50 308 TYR A CA 1
ATOM 2199 C C . TYR A 1 308 ? 55.108 35.538 2.649 1.00 10.34 308 TYR A C 1
ATOM 2200 O O . TYR A 1 308 ? 55.069 36.270 1.640 1.00 12.87 308 TYR A O 1
ATOM 2209 N N . LEU A 1 309 ? 55.281 34.245 2.534 1.00 10.51 309 LEU A N 1
ATOM 2210 C CA . LEU A 1 309 ? 55.523 33.516 1.290 1.00 10.15 309 LEU A CA 1
ATOM 2211 C C . LEU A 1 309 ? 54.357 32.693 0.916 1.00 10.21 309 LEU A C 1
ATOM 2212 O O . LEU A 1 309 ? 53.844 31.901 1.729 1.00 12.70 309 LEU A O 1
ATOM 2217 N N . HIS A 1 310 ? 53.906 32.810 -0.323 1.00 10.59 310 HIS A N 1
ATOM 2218 C CA . HIS A 1 310 ? 52.855 31.965 -0.878 1.00 11.82 310 HIS A CA 1
ATOM 2219 C C . HIS A 1 310 ? 53.436 31.103 -1.979 1.00 11.85 310 HIS A C 1
ATOM 2220 O O . HIS A 1 310 ? 53.440 31.483 -3.138 1.00 14.74 310 HIS A O 1
ATOM 2227 N N . MET A 1 311 ? 53.949 29.952 -1.606 1.00 11.81 311 MET A N 1
ATOM 2228 C CA . MET A 1 311 ? 54.688 29.075 -2.495 1.00 12.95 311 MET A CA 1
ATOM 2229 C C . MET A 1 311 ? 53.972 27.770 -2.831 1.00 12.40 311 MET A C 1
ATOM 2230 O O . MET A 1 311 ? 54.563 26.912 -3.470 1.00 14.06 311 MET A O 1
ATOM 2235 N N . ALA A 1 312 ? 52.755 27.579 -2.329 1.00 12.97 312 ALA A N 1
ATOM 2236 C CA . ALA A 1 312 ? 52.039 26.331 -2.430 1.00 12.81 312 ALA A CA 1
ATOM 2237 C C . ALA A 1 312 ? 52.906 25.115 -2.097 1.00 13.99 312 ALA A C 1
ATOM 2238 O O . ALA A 1 312 ? 52.903 24.032 -2.650 1.00 14.11 312 ALA A O 1
ATOM 2240 N N . MET A 1 313 ? 53.795 25.325 -1.121 1.00 14.19 313 MET A N 1
ATOM 2241 C CA A MET A 1 313 ? 54.764 24.340 -0.622 0.50 13.09 313 MET A CA 1
ATOM 2242 C CA B MET A 1 313 ? 54.692 24.297 -0.659 0.50 14.60 313 MET A CA 1
ATOM 2243 C C . MET A 1 313 ? 54.072 23.409 0.393 1.00 13.62 313 MET A C 1
ATOM 2244 O O . MET A 1 313 ? 53.277 23.824 1.257 1.00 14.31 313 MET A O 1
ATOM 2253 N N . ARG A 1 314 ? 54.522 22.164 0.394 1.00 16.07 314 ARG A N 1
ATOM 2254 C CA . ARG A 1 314 ? 54.087 21.150 1.359 1.00 18.07 314 ARG A CA 1
ATOM 2255 C C . ARG A 1 314 ? 55.198 20.113 1.386 1.00 17.02 314 ARG A C 1
ATOM 2256 O O . ARG A 1 314 ? 54.979 18.960 1.627 1.00 29.58 314 ARG A O 1
ATOM 2264 N N . LEU A 1 315 ? 56.453 20.481 1.306 1.00 21.79 315 LEU A N 1
ATOM 2265 C CA . LEU A 1 315 ? 57.585 19.555 1.470 1.00 20.21 315 LEU A CA 1
ATOM 2266 C C . LEU A 1 315 ? 57.821 19.258 2.919 1.00 18.00 315 LEU A C 1
ATOM 2267 O O . LEU A 1 315 ? 58.203 18.170 3.233 1.00 23.43 315 LEU A O 1
ATOM 2272 N N . GLY A 1 316 ? 57.835 20.315 3.694 1.00 15.60 316 GLY A N 1
ATOM 2273 C CA . GLY A 1 316 ? 58.286 20.209 5.104 1.00 17.84 316 GLY A CA 1
ATOM 2274 C C . GLY A 1 316 ? 59.788 20.185 5.291 1.00 12.66 316 GLY A C 1
ATOM 2275 O O . GLY A 1 316 ? 60.560 20.738 4.482 1.00 18.55 316 GLY A O 1
ATOM 2276 N N . ALA A 1 317 ? 60.139 19.667 6.450 1.00 19.52 317 ALA A N 1
ATOM 2277 C CA . ALA A 1 317 ? 61.407 19.490 6.819 1.00 19.73 317 ALA A CA 1
ATOM 2278 C C . ALA A 1 317 ? 62.114 20.773 6.942 1.00 16.03 317 ALA A C 1
ATOM 2279 O O . ALA A 1 317 ? 63.286 20.771 7.136 1.00 17.56 317 ALA A O 1
ATOM 2281 N N . GLY A 1 318 ? 61.442 21.922 7.063 1.00 15.54 318 GLY A N 1
ATOM 2282 C CA . GLY A 1 318 ? 62.155 23.157 7.326 1.00 12.38 318 GLY A CA 1
ATOM 2283 C C . GLY A 1 318 ? 62.425 24.016 6.104 1.00 11.43 318 GLY A C 1
ATOM 2284 O O . GLY A 1 318 ? 62.993 25.091 6.203 1.00 11.06 318 GLY A O 1
ATOM 2285 N N . SER A 1 319 ? 62.043 23.542 4.945 1.00 11.59 319 SER A N 1
ATOM 2286 C CA A SER A 1 319 ? 62.369 24.184 3.701 0.50 12.01 319 SER A CA 1
ATOM 2287 C CA B SER A 1 319 ? 62.352 24.210 3.690 0.50 12.60 319 SER A CA 1
ATOM 2288 C C . SER A 1 319 ? 61.787 25.588 3.605 1.00 10.81 319 SER A C 1
ATOM 2289 O O . SER A 1 319 ? 62.456 26.490 3.092 1.00 11.33 319 SER A O 1
ATOM 2294 N N . GLY A 1 320 ? 60.555 25.806 4.041 1.00 11.27 320 GLY A N 1
ATOM 2295 C CA . GLY A 1 320 ? 59.960 27.130 4.085 1.00 10.33 320 GLY A CA 1
ATOM 2296 C C . GLY A 1 320 ? 60.645 28.085 4.999 1.00 10.54 320 GLY A C 1
ATOM 2297 O O . GLY A 1 320 ? 60.813 29.256 4.715 1.00 10.32 320 GLY A O 1
ATOM 2298 N N . ALA A 1 321 ? 60.985 27.555 6.184 1.00 9.40 321 ALA A N 1
ATOM 2299 C CA . ALA A 1 321 ? 61.730 28.359 7.123 1.00 9.29 321 ALA A CA 1
ATOM 2300 C C . ALA A 1 321 ? 63.026 28.870 6.499 1.00 9.36 321 ALA A C 1
ATOM 2301 O O . ALA A 1 321 ? 63.369 30.032 6.612 1.00 9.84 321 ALA A O 1
ATOM 2303 N N . ALA A 1 322 ? 63.770 27.996 5.837 1.00 9.68 322 ALA A N 1
ATOM 2304 C CA . ALA A 1 322 ? 65.021 28.382 5.215 1.00 9.82 322 ALA A CA 1
ATOM 2305 C C . ALA A 1 322 ? 64.803 29.428 4.119 1.00 9.97 322 ALA A C 1
ATOM 2306 O O . ALA A 1 322 ? 65.595 30.361 3.979 1.00 10.67 322 ALA A O 1
ATOM 2308 N N . LEU A 1 323 ? 63.732 29.230 3.360 1.00 10.10 323 LEU A N 1
ATOM 2309 C CA . LEU A 1 323 ? 63.449 30.172 2.286 1.00 11.12 323 LEU A CA 1
ATOM 2310 C C . LEU A 1 323 ? 63.117 31.545 2.789 1.00 10.93 323 LEU A C 1
ATOM 2311 O O . LEU A 1 323 ? 63.335 32.587 2.160 1.00 13.74 323 LEU A O 1
ATOM 2316 N N . ALA A 1 324 ? 62.570 31.701 4.003 1.00 10.26 324 ALA A N 1
ATOM 2317 C CA . ALA A 1 324 ? 62.293 32.974 4.623 1.00 9.64 324 ALA A CA 1
ATOM 2318 C C . ALA A 1 324 ? 63.437 33.647 5.379 1.00 9.96 324 ALA A C 1
ATOM 2319 O O . ALA A 1 324 ? 63.335 34.799 5.753 1.00 10.53 324 ALA A O 1
ATOM 2321 N N . MET A 1 325 ? 64.535 32.925 5.620 1.00 9.80 325 MET A N 1
ATOM 2322 C CA . MET A 1 325 ? 65.622 33.547 6.353 1.00 10.22 325 MET A CA 1
ATOM 2323 C C . MET A 1 325 ? 66.142 34.826 5.646 1.00 10.67 325 MET A C 1
ATOM 2324 O O . MET A 1 325 ? 66.404 35.792 6.366 1.00 10.76 325 MET A O 1
ATOM 2329 N N . PRO A 1 326 ? 66.164 34.904 4.310 1.00 9.96 326 PRO A N 1
ATOM 2330 C CA . PRO A 1 326 ? 66.637 36.165 3.731 1.00 10.90 326 PRO A CA 1
ATOM 2331 C C . PRO A 1 326 ? 65.681 37.271 3.942 1.00 10.39 326 PRO A C 1
ATOM 2332 O O . PRO A 1 326 ? 66.046 38.456 3.918 1.00 12.06 326 PRO A O 1
ATOM 2336 N N . ILE A 1 327 ? 64.400 37.023 4.208 1.00 10.19 327 ILE A N 1
ATOM 2337 C CA . ILE A 1 327 ? 63.413 38.082 4.528 1.00 10.88 327 ILE A CA 1
ATOM 2338 C C . ILE A 1 327 ? 63.797 38.714 5.875 1.00 11.01 327 ILE A C 1
ATOM 2339 O O . ILE A 1 327 ? 63.749 39.950 6.046 1.00 10.86 327 ILE A O 1
ATOM 2344 N N . VAL A 1 328 ? 64.125 37.879 6.833 1.00 9.44 328 VAL A N 1
ATOM 2345 C CA . VAL A 1 328 ? 64.599 38.395 8.123 1.00 9.41 328 VAL A CA 1
ATOM 2346 C C . VAL A 1 328 ? 65.845 39.204 7.973 1.00 9.88 328 VAL A C 1
ATOM 2347 O O . VAL A 1 328 ? 65.988 40.326 8.517 1.00 10.70 328 VAL A O 1
ATOM 2351 N N . GLU A 1 329 ? 66.818 38.704 7.197 1.00 9.90 329 GLU A N 1
ATOM 2352 C CA . GLU A 1 329 ? 68.027 39.477 6.928 1.00 11.09 329 GLU A CA 1
ATOM 2353 C C . GLU A 1 329 ? 67.713 40.767 6.213 1.00 10.77 329 GLU A C 1
ATOM 2354 O O . GLU A 1 329 ? 68.388 41.752 6.489 1.00 12.77 329 GLU A O 1
ATOM 2360 N N . ALA A 1 330 ? 66.750 40.775 5.321 1.00 10.90 330 ALA A N 1
ATOM 2361 C CA . ALA A 1 330 ? 66.377 41.990 4.622 1.00 11.57 330 ALA A CA 1
ATOM 2362 C C . ALA A 1 330 ? 65.865 43.025 5.580 1.00 11.51 330 ALA A C 1
ATOM 2363 O O . ALA A 1 330 ? 66.137 44.256 5.449 1.00 12.78 330 ALA A O 1
ATOM 2365 N N . ALA A 1 331 ? 65.030 42.658 6.540 1.00 10.88 331 ALA A N 1
ATOM 2366 C CA . ALA A 1 331 ? 64.520 43.599 7.492 1.00 11.58 331 ALA A CA 1
ATOM 2367 C C . ALA A 1 331 ? 65.640 44.248 8.281 1.00 11.30 331 ALA A C 1
ATOM 2368 O O . ALA A 1 331 ? 65.632 45.442 8.550 1.00 12.49 331 ALA A O 1
ATOM 2370 N N . CYS A 1 332 ? 66.659 43.453 8.605 1.00 10.88 332 CYS A N 1
ATOM 2371 C CA . CYS A 1 332 ? 67.781 43.950 9.378 1.00 12.38 332 CYS A CA 1
ATOM 2372 C C . CYS A 1 332 ? 68.619 44.878 8.528 1.00 13.06 332 CYS A C 1
ATOM 2373 O O . CYS A 1 332 ? 69.101 45.947 8.954 1.00 14.14 332 CYS A O 1
ATOM 2376 N N . ALA A 1 333 ? 68.832 44.552 7.255 1.00 14.08 333 ALA A N 1
ATOM 2377 C CA . ALA A 1 333 ? 69.594 45.411 6.335 1.00 13.45 333 ALA A CA 1
ATOM 2378 C C . ALA A 1 333 ? 68.904 46.712 6.093 1.00 14.14 333 ALA A C 1
ATOM 2379 O O . ALA A 1 333 ? 69.580 47.791 6.082 1.00 14.93 333 ALA A O 1
ATOM 2381 N N . MET A 1 334 ? 67.623 46.723 5.864 1.00 14.16 334 MET A N 1
ATOM 2382 C CA . MET A 1 334 ? 66.822 47.963 5.695 1.00 15.43 334 MET A CA 1
ATOM 2383 C C . MET A 1 334 ? 67.119 48.828 6.921 1.00 16.01 334 MET A C 1
ATOM 2384 O O . MET A 1 334 ? 67.420 50.036 6.830 1.00 15.36 334 MET A O 1
ATOM 2389 N N . PHE A 1 335 ? 67.002 48.268 8.119 1.00 13.31 335 PHE A N 1
ATOM 2390 C CA . PHE A 1 335 ? 67.049 49.041 9.353 1.00 13.99 335 PHE A CA 1
ATOM 2391 C C . PHE A 1 335 ? 68.416 49.672 9.473 1.00 14.20 335 PHE A C 1
ATOM 2392 O O . PHE A 1 335 ? 68.511 50.828 9.867 1.00 16.73 335 PHE A O 1
ATOM 2400 N N . HIS A 1 336 ? 69.476 48.953 9.251 1.00 14.03 336 HIS A N 1
ATOM 2401 C CA . HIS A 1 336 ? 70.842 49.381 9.494 1.00 15.75 336 HIS A CA 1
ATOM 2402 C C . HIS A 1 336 ? 71.414 50.192 8.359 1.00 18.12 336 HIS A C 1
ATOM 2403 O O . HIS A 1 336 ? 72.365 50.957 8.636 1.00 19.49 336 HIS A O 1
ATOM 2410 N N . ASN A 1 337 ? 70.986 49.980 7.130 1.00 16.33 337 ASN A N 1
ATOM 2411 C CA . ASN A 1 337 ? 71.788 50.498 6.008 1.00 17.44 337 ASN A CA 1
ATOM 2412 C C . ASN A 1 337 ? 71.033 51.596 5.298 1.00 15.26 337 ASN A C 1
ATOM 2413 O O . ASN A 1 337 ? 71.649 52.295 4.467 1.00 19.23 337 ASN A O 1
ATOM 2418 N N . MET A 1 338 ? 69.743 51.732 5.422 1.00 14.55 338 MET A N 1
ATOM 2419 C CA . MET A 1 338 ? 69.078 52.834 4.737 1.00 16.92 338 MET A CA 1
ATOM 2420 C C . MET A 1 338 ? 69.513 54.174 5.266 1.00 20.56 338 MET A C 1
ATOM 2421 O O . MET A 1 338 ? 69.811 54.320 6.474 1.00 20.27 338 MET A O 1
ATOM 2426 N N . GLY A 1 339 ? 69.453 55.182 4.381 1.00 18.87 339 GLY A N 1
ATOM 2427 C CA . GLY A 1 339 ? 69.645 56.562 4.820 1.00 22.01 339 GLY A CA 1
ATOM 2428 C C . GLY A 1 339 ? 68.439 57.143 5.478 1.00 22.83 339 GLY A C 1
ATOM 2429 O O . GLY A 1 339 ? 67.389 56.519 5.516 1.00 25.81 339 GLY A O 1
ATOM 2430 N N . GLU A 1 340 ? 68.587 58.388 5.912 1.00 23.55 340 GLU A N 1
ATOM 2431 C CA . GLU A 1 340 ? 67.511 59.110 6.598 1.00 28.60 340 GLU A CA 1
ATOM 2432 C C . GLU A 1 340 ? 66.912 60.307 5.858 1.00 29.72 340 GLU A C 1
ATOM 2433 O O . GLU A 1 340 ? 67.633 61.044 5.165 1.00 28.99 340 GLU A O 1
ATOM 2439 N N . LEU A 1 341 ? 65.599 60.506 5.981 1.00 28.96 341 LEU A N 1
ATOM 2440 C CA . LEU A 1 341 ? 64.906 61.618 5.324 1.00 30.17 341 LEU A CA 1
ATOM 2441 C C . LEU A 1 341 ? 65.488 62.952 5.718 1.00 33.71 341 LEU A C 1
ATOM 2442 O O . LEU A 1 341 ? 65.587 63.866 4.889 1.00 30.49 341 LEU A O 1
ATOM 2447 N N . ALA A 1 342 ? 65.865 63.056 6.983 1.00 32.86 342 ALA A N 1
ATOM 2448 C CA . ALA A 1 342 ? 66.365 64.331 7.475 1.00 36.33 342 ALA A CA 1
ATOM 2449 C C . ALA A 1 342 ? 67.727 64.611 6.859 1.00 42.13 342 ALA A C 1
ATOM 2450 O O . ALA A 1 342 ? 67.942 65.767 6.472 1.00 41.69 342 ALA A O 1
#

Secondary structure (DSSP, 8-state):
-HHHHHHTPPPP-HHHHHHHHHHHHTBSS-TTTTHHHHHHHHHHHT-GGGTTS----EEEEEEEEE-BGGGGGT--SS-TTHHHHHHHHHHTT-SHHHHHHHHHT-EEEEEEEE-SSSPPTTSEE---SSSB--TTTS-SS-HHHHHHHHHHHHHHHHHHHHTTEEEEEEEEE-TTTHHHHHHHHHHHHT--HHHH---TTT--GGGHHHHHHHHHHHHHHH---TT-HHHHHHHHS-HHHHHHHHHHHHHHHTT--EE--SHHHHHHHHHHHHH-GGGGGGEE--B--SSTTHHHHHHHTT---SB-------TTHHHHHHHHHHHHHHHHHHH--B--

Foldseek 3Di:
DLVVLLVQQDFFDVVLLVVLLVLLCFFDDHPCPVPVLSVLQSLQLRQVLSPSGQDFWAEEEEAEAAEAQQVVLVQFPDDFCVRVVVLLVLQVQPDLQSVLLVVLRYYYQAEYQADLDPDDPPHHYNHLYNHFHNLLAWWRADLVSLSVLLVVLLVVLLVVSVVTGFEYEYFYGYTPQLLLLLLLLCQQLVDQSVQFRFCQPNNDPVCRVSSSVSSVSSCVNQVAHNLQLSSSCGNRHTSSLSSLLSSLSSCSSSSHAYEYDESSNLSSVSSNCSNRVSSLSRYAYFEQELGSNSVSSCVVSVDDHDDYDNDRPISRNRVSNCSVSSVVSSCSSPPGHGPD

Sequence (340 aa):
TLHALLRDIPAPDAEAMARAQQHIDGLLKPPGSLGRLETLAVQLAGMPGLNGTPQVGEKAVLVMCADHGVWDEGVAVSPKIVTAIQAANMTRGTTGVCVLAAQAGAKVHVIDVGIDAEPIPGVVNMRVARGCGNIAVGPAMSRLQAEALLLLEVSSRYTCCDLAQRGVTLFGVVGELGMANTTPAAAMVSVFTGSDAKEVVGIGANLPPSRIDNKVDVVRRAIAINQPNPRDGIDVLSKVGGFDLVGMTGVMLGAARCGLPVLLDGFLSYSAALAACQIAPAVRPYLIPSHFSAEKGARIALAHLSMEPYLHMAMMRLGAGSSGAALAMPIVEAACAMFHNMGELA

CATH classification: 1.10.1610.10 (+1 more: 3.40.50.10210)

B-factor: mean 18.31, std 8.44, range [4.48, 58.65]

Organism: Salmonella typhimurium (strain LT2 / SGSC1412 / ATCC 700720) (NCBI:txid99287)

GO terms:
  GO:0008939 nicotinate-nucleotide-dimethylbenzimidazole phosphoribosyltransferase activity (F, IDA)

Radius of gyration: 19.23 Å; Cα contacts (8 Å, |Δi|>4): 807; chains: 1; bounding box: 41×63×38 Å

Solvent-accessible surface area: 12748 Å² total; per-residue (Å²): 114,22,132,26,25,40,155,57,14,38,78,52,54,79,104,0,56,64,131,3,70,144,60,0,61,30,0,107,18,93,100,44,63,68,35,85,44,10,86,1,0,19,43,0,1,0,2,54,28,0,125,19,34,0,66,36,35,102,24,0,0,0,0,0,0,0,2,1,12,1,76,103,46,28,4,19,73,21,76,46,96,47,0,13,91,52,0,18,32,9,64,150,40,98,8,29,1,12,82,49,1,74,147,6,49,13,98,34,20,10,0,3,0,0,0,55,20,134,76,26,127,74,17,48,91,16,54,40,40,128,12,8,33,28,1,1,106,12,77,4,12,52,95,138,67,0,55,64,2,0,35,74,0,1,126,49,0,32,90,22,26,166,78,35,4,25,0,0,0,0,0,11,16,7,24,8,7,24,0,0,0,0,0,0,0,11,19,36,19,69,23,78,3,92,37,0,3,5,74,8,69,90,6,50,113,101,81,26,96,57,2,5,71,0,0,104,90,0,40,61,99,13,127,12,62,64,191,39,1,14,19,0,0,3,57,0,0,0,3,0,1,0,0,0,0,0,0,0,0,0,0,0,90,28,1,5,2,0,0,0,2,8,6,20,1,0,0,0,0,16,0,0,23,61,28,8,103,42,0,71,44,0,1,0,10,0,3,41,7,52,15,114,0,1,168,48,0,4,68,100,8,97,17,112,6,53,34,137,91,80,37,122,112,12,7,0,2,0,0,1,55,1,0,61,41,1,55,43,0,11,47,14,19,96,118,59,34,104,100,139

Nearest PDB structures (foldseek):
  4kqi-assembly1_A-2  TM=1.003E+00  e=6.200E-66  Salmonella enterica subsp. enterica serovar Typhimurium str. LT2
  4kqk-assembly1_B  TM=1.002E+00  e=4.356E-62  Salmonella enterica subsp. enterica serovar Typhimurium str. LT2
  4kqj-assembly1_A  TM=1.002E+00  e=2.402E-61  Salmonella enterica subsp. enterica serovar Typhimurium str. LT2
  4kqg-assembly1_A  TM=1.002E+00  e=2.974E-61  Salmonella enterica subsp. enterica serovar Typhimurium str. LT2
  1d0s-assembly1_A  TM=1.002E+00  e=5.348E-61  Salmonella enterica subsp. enterica serovar Typhimurium

InterPro domains:
  IPR003200 Nicotinate-nucleotide-dimethylbenzimidazole phosphoribosyltransferase [PF02277] (11-345)
  IPR003200 Nicotinate-nucleotide-dimethylbenzimidazole phosphoribosyltransferase [PTHR43463] (4-346)
  IPR003200 Nicotinate-nucleotide-dimethylbenzimidazole phosphoribosyltransferase [cd02439] (31-342)
  IPR017846 Nicotinate-nucleotide-dimethylbenzimidazole phosphoribosyltransferase, bacterial type [MF_00230] (13-348)
  IPR017846 Nicotinate-nucleotide-dimethylbenzimidazole phosphoribosyltransferase, bacterial type [TIGR03160] (15-345)
  IPR023195 Nicotinate-nucleotide-dimethylbenzimidazole phosphoribosyltransferase, N-terminal [G3DSA:1.10.1610.10] (11-339)
  IPR036087 Nicotinate-nucleotide-dimethylbenzimidazole phosphoribosyltransferase-like superfamily [G3DSA:3.40.50.10210] (59-329)
  IPR036087 Nicotinate-nucleotide-dimethylbenzimidazole phosphoribosyltransferase-like superfamily [SSF52733] (5-343)